Protein AF-A0A813EV50-F1 (afdb_monomer_lite)

Organism: Polarella glacialis (NCBI:txid89957)

InterPro domains:
  IPR036388 Winged helix-like DNA-binding domain superfamily [G3DSA:1.10.10.10] (29-113)

Secondary structure (DSSP, 8-state):
-----PPPGGG------TT-----SPPPS-S---HHHHHHHHHHHHHHHHHTT-TTPSEEHHHHHHHHT--THHHHH-HHHHHHHHHHHHTTSEEEEEETTEEEEE-HHHHHT-PPP----TT-TTTTGGG---S--S--SSS-TTS---HHHHHHHHHTT-------S----S-TT-GGGS--------TT-PPPPGGGSSPPPPB-TTS-B---------------THHHHHHHHHHHHHHTT----

Structure (mmCIF, N/CA/C/O backbone):
data_AF-A0A813EV50-F1
#
_entry.id   AF-A0A813EV50-F1
#
loop_
_atom_site.group_PDB
_atom_site.id
_atom_site.type_symbol
_atom_site.label_atom_id
_atom_site.label_alt_id
_atom_site.label_comp_id
_atom_site.label_asym_id
_atom_site.label_entity_id
_atom_site.label_seq_id
_atom_site.pdbx_PDB_ins_code
_atom_site.Cartn_x
_atom_site.Cartn_y
_atom_site.Cartn_z
_atom_site.occupancy
_atom_site.B_iso_or_equiv
_atom_site.auth_seq_id
_atom_site.auth_comp_id
_atom_site.auth_asym_id
_atom_site.auth_atom_id
_atom_site.pdbx_PDB_model_num
ATOM 1 N N . MET A 1 1 ? 40.029 -18.351 -3.071 1.00 43.44 1 MET A N 1
ATOM 2 C CA . MET A 1 1 ? 40.133 -17.665 -1.763 1.00 43.44 1 MET A CA 1
ATOM 3 C C . MET A 1 1 ? 38.740 -17.569 -1.149 1.00 43.44 1 MET A C 1
ATOM 5 O O . MET A 1 1 ? 37.850 -17.049 -1.808 1.00 43.44 1 MET A O 1
ATOM 9 N N . ARG A 1 2 ? 38.507 -18.139 0.042 1.00 51.91 2 ARG A N 1
ATOM 10 C CA . ARG A 1 2 ? 37.231 -18.011 0.772 1.00 51.91 2 ARG A CA 1
ATOM 11 C C . ARG A 1 2 ? 37.336 -16.796 1.693 1.00 51.91 2 ARG A C 1
ATOM 13 O O . ARG A 1 2 ? 38.248 -16.749 2.508 1.00 51.91 2 ARG A O 1
ATOM 20 N N . ALA A 1 3 ? 36.445 -15.820 1.546 1.00 52.09 3 ALA A N 1
ATOM 21 C CA . ALA A 1 3 ? 36.413 -14.652 2.420 1.00 52.09 3 ALA A CA 1
ATOM 22 C C . ALA A 1 3 ? 35.888 -15.057 3.809 1.00 52.09 3 ALA A C 1
ATOM 24 O O . ALA A 1 3 ? 34.696 -15.308 3.978 1.00 52.09 3 ALA A O 1
ATOM 25 N N . SER A 1 4 ? 36.782 -15.153 4.793 1.00 61.44 4 SER A N 1
ATOM 26 C CA . SER A 1 4 ? 36.456 -15.327 6.211 1.00 61.44 4 SER A CA 1
ATOM 27 C C . SER A 1 4 ? 36.610 -13.983 6.922 1.00 61.44 4 SER A C 1
ATOM 29 O O . SER A 1 4 ? 37.682 -13.662 7.431 1.00 61.44 4 SER A O 1
ATOM 31 N N . GLY A 1 5 ? 35.555 -13.169 6.902 1.00 74.38 5 GLY A N 1
ATOM 32 C CA . GLY A 1 5 ? 35.473 -11.925 7.670 1.00 74.38 5 GLY A CA 1
ATOM 33 C C . GLY A 1 5 ? 34.445 -12.047 8.800 1.00 74.38 5 GLY A C 1
ATOM 34 O O . GLY A 1 5 ? 33.461 -12.775 8.635 1.00 74.38 5 GLY A O 1
ATOM 35 N N . PRO A 1 6 ? 34.642 -11.363 9.942 1.00 66.50 6 PRO A N 1
ATOM 36 C CA . PRO A 1 6 ? 33.667 -11.337 11.026 1.00 66.50 6 PRO A CA 1
ATOM 37 C C . PRO A 1 6 ? 32.348 -10.736 10.529 1.00 66.50 6 PRO A C 1
ATOM 39 O O . PRO A 1 6 ? 32.308 -9.635 9.979 1.00 66.50 6 PRO A O 1
ATOM 42 N N . VAL A 1 7 ? 31.259 -11.489 10.689 1.00 58.03 7 VAL A N 1
ATOM 43 C CA . VAL A 1 7 ? 29.924 -11.063 10.264 1.00 58.03 7 VAL A CA 1
ATOM 44 C C . VAL A 1 7 ? 29.445 -9.955 11.215 1.00 58.03 7 VAL A C 1
ATOM 46 O O . VAL A 1 7 ? 29.496 -10.155 12.430 1.00 58.03 7 VAL A O 1
ATOM 49 N N . PRO A 1 8 ? 28.985 -8.791 10.718 1.00 56.50 8 PRO A N 1
ATOM 50 C CA . PRO A 1 8 ? 28.535 -7.695 11.572 1.00 56.50 8 PRO A CA 1
ATOM 51 C C . PRO A 1 8 ? 27.396 -8.140 12.505 1.00 56.50 8 PRO A C 1
ATOM 53 O O . PRO A 1 8 ? 26.412 -8.745 12.062 1.00 56.50 8 PRO A O 1
ATOM 56 N N . PHE A 1 9 ? 27.536 -7.815 13.797 1.00 51.81 9 PHE A N 1
ATOM 57 C CA . PHE A 1 9 ? 26.664 -8.239 14.907 1.00 51.81 9 PHE A CA 1
ATOM 58 C C . PHE A 1 9 ? 25.171 -7.915 14.704 1.00 51.81 9 PHE A C 1
ATOM 60 O O . PHE A 1 9 ? 24.314 -8.602 15.259 1.00 51.81 9 PHE A O 1
ATOM 67 N N . ASP A 1 10 ? 24.837 -6.957 13.837 1.00 54.94 10 ASP A N 1
ATOM 68 C CA . ASP A 1 10 ? 23.454 -6.602 13.479 1.00 54.94 10 ASP A CA 1
ATOM 69 C C . ASP A 1 10 ? 22.701 -7.684 12.683 1.00 54.94 10 ASP A C 1
ATOM 71 O O . ASP A 1 10 ? 21.489 -7.592 12.481 1.00 54.94 10 ASP A O 1
ATOM 75 N N . THR A 1 11 ? 23.392 -8.734 12.231 1.00 53.94 11 THR A N 1
ATOM 76 C CA . THR A 1 11 ? 22.772 -9.887 11.552 1.00 53.94 11 THR A CA 1
ATOM 77 C C . THR A 1 11 ? 22.454 -11.056 12.484 1.00 53.94 11 THR A C 1
ATOM 79 O O . THR A 1 11 ? 21.811 -12.021 12.054 1.00 53.94 11 THR A O 1
ATOM 82 N N . ILE A 1 12 ? 22.842 -10.981 13.763 1.00 53.84 12 ILE A N 1
ATOM 83 C CA . ILE A 1 12 ? 22.590 -12.045 14.736 1.00 53.84 12 ILE A CA 1
ATOM 84 C C . ILE A 1 12 ? 21.101 -12.028 15.087 1.00 53.84 12 ILE A C 1
ATOM 86 O O . ILE A 1 12 ? 20.610 -11.224 15.881 1.00 53.84 12 ILE A O 1
ATOM 90 N N . GLN A 1 13 ? 20.350 -12.925 14.447 1.00 59.75 13 GLN A N 1
ATOM 91 C CA . GLN A 1 13 ? 18.951 -13.172 14.769 1.00 59.75 13 GLN A CA 1
ATOM 92 C C . GLN A 1 13 ? 18.830 -13.450 16.270 1.00 59.75 13 GLN A C 1
ATOM 94 O O . GLN A 1 13 ? 19.376 -14.433 16.762 1.00 59.75 13 GLN A O 1
ATOM 99 N N . LYS A 1 14 ? 18.094 -12.598 16.997 1.00 62.81 14 LYS A N 1
ATOM 100 C CA . LYS A 1 14 ? 17.801 -12.819 18.419 1.00 62.81 14 LYS A CA 1
ATOM 101 C C . LYS A 1 14 ? 17.234 -14.227 18.606 1.00 62.81 14 LYS A C 1
ATOM 103 O O . LYS A 1 14 ? 16.191 -14.554 18.023 1.00 62.81 14 LYS A O 1
ATOM 108 N N . LEU A 1 15 ? 17.942 -15.033 19.395 1.00 58.94 15 LEU A N 1
ATOM 109 C CA . LEU A 1 15 ? 17.548 -16.382 19.778 1.00 58.94 15 LEU A CA 1
ATOM 110 C C . LEU A 1 15 ? 16.201 -16.294 20.501 1.00 58.94 15 LEU A C 1
ATOM 112 O O . LEU A 1 15 ? 16.089 -15.695 21.568 1.00 58.94 15 LEU A O 1
ATOM 116 N N . VAL A 1 16 ? 15.157 -16.835 19.878 1.00 64.94 16 VAL A N 1
ATOM 117 C CA . VAL A 1 16 ? 13.867 -17.026 20.547 1.00 64.94 16 VAL A CA 1
ATOM 118 C C . VAL A 1 16 ? 13.996 -18.196 21.531 1.00 64.94 16 VAL A C 1
ATOM 120 O O . VAL A 1 16 ? 14.734 -19.140 21.234 1.00 64.94 16 VAL A O 1
ATOM 123 N N . PRO A 1 17 ? 13.297 -18.164 22.682 1.00 75.25 17 PRO A N 1
ATOM 124 C CA . PRO A 1 17 ? 13.337 -19.234 23.675 1.00 75.25 17 PRO A CA 1
ATOM 125 C C . PRO A 1 17 ? 13.073 -20.612 23.055 1.00 75.25 17 PRO A C 1
ATOM 127 O O . PRO A 1 17 ? 12.253 -20.751 22.142 1.00 75.25 17 PRO A O 1
ATOM 130 N N . ARG A 1 18 ? 13.761 -21.644 23.556 1.00 57.50 18 ARG A N 1
ATOM 131 C CA . ARG A 1 18 ? 13.655 -23.023 23.057 1.00 57.50 18 ARG A CA 1
ATOM 132 C C . ARG A 1 18 ? 12.190 -23.485 23.144 1.00 57.50 18 ARG A C 1
ATOM 134 O O . ARG A 1 18 ? 11.645 -23.604 24.233 1.00 57.50 18 ARG A O 1
ATOM 141 N N . GLY A 1 19 ? 11.544 -23.698 21.993 1.00 65.88 19 GLY A N 1
ATOM 142 C CA . GLY A 1 19 ? 10.130 -24.104 21.892 1.00 65.88 19 GLY A CA 1
ATOM 143 C C . GLY A 1 19 ? 9.162 -23.014 21.408 1.00 65.88 19 GLY A C 1
ATOM 144 O O . GLY A 1 19 ? 8.061 -23.335 20.960 1.00 65.88 19 GLY A O 1
ATOM 145 N N . TRP A 1 20 ? 9.570 -21.741 21.389 1.00 50.28 20 TRP A N 1
ATOM 146 C CA . TRP A 1 20 ? 8.787 -20.672 20.765 1.00 50.28 20 TRP A CA 1
ATOM 147 C C . TRP A 1 20 ? 8.957 -20.694 19.246 1.00 50.28 20 TRP A C 1
ATOM 149 O O . TRP A 1 20 ? 9.865 -20.092 18.669 1.00 50.28 20 TRP A O 1
ATOM 159 N N . LYS A 1 21 ? 8.038 -21.383 18.564 1.00 55.81 21 LYS A N 1
ATOM 160 C CA . LYS A 1 21 ? 7.853 -21.189 17.125 1.00 55.81 21 LYS A CA 1
ATOM 161 C C . LYS A 1 21 ? 7.388 -19.746 16.925 1.00 55.81 21 LYS A C 1
ATOM 163 O O . LYS A 1 21 ? 6.353 -19.367 17.469 1.00 55.81 21 LYS A O 1
ATOM 168 N N . ARG A 1 22 ? 8.120 -18.946 16.135 1.00 54.25 22 ARG A N 1
ATOM 169 C CA . ARG A 1 22 ? 7.600 -17.680 15.590 1.00 54.25 22 ARG A CA 1
ATOM 170 C C . ARG A 1 22 ? 6.330 -18.028 14.817 1.00 54.25 22 ARG A C 1
ATOM 172 O O . ARG A 1 22 ? 6.404 -18.496 13.682 1.00 54.25 22 ARG A O 1
ATOM 179 N N . SER A 1 23 ? 5.177 -17.907 15.464 1.00 45.75 23 SER A N 1
ATOM 180 C CA . SER A 1 23 ? 3.899 -18.186 14.831 1.00 45.75 23 SER A CA 1
ATOM 181 C C . SER A 1 23 ? 3.645 -17.059 13.843 1.00 45.75 23 SER A C 1
ATOM 183 O O . SER A 1 23 ? 3.100 -16.023 14.207 1.00 45.75 23 SER A O 1
ATOM 185 N N . LEU A 1 24 ? 4.036 -17.266 12.585 1.00 54.47 24 LEU A N 1
ATOM 186 C CA . LEU A 1 24 ? 3.415 -16.564 11.467 1.00 54.47 24 LEU A CA 1
ATOM 187 C C . LEU A 1 24 ? 1.895 -16.679 11.637 1.00 54.47 24 LEU A C 1
ATOM 189 O O . LEU A 1 24 ? 1.401 -17.731 12.061 1.00 54.47 24 LEU A O 1
ATOM 193 N N . MET A 1 25 ? 1.163 -15.603 11.351 1.00 50.00 25 MET A N 1
ATOM 194 C CA . MET A 1 25 ? -0.297 -15.619 11.407 1.00 50.00 25 MET A CA 1
ATOM 195 C C . MET A 1 25 ? -0.857 -16.874 10.717 1.00 50.00 25 MET A C 1
ATOM 197 O O . MET A 1 25 ? -0.386 -17.293 9.653 1.00 50.00 25 MET A O 1
ATOM 201 N N . LYS A 1 26 ? -1.836 -17.504 11.382 1.00 51.12 26 LYS A N 1
ATOM 202 C CA . LYS A 1 26 ? -2.441 -18.794 11.019 1.00 51.12 26 LYS A CA 1
ATOM 203 C C . LYS A 1 26 ? -2.836 -18.813 9.536 1.00 51.12 26 LYS A C 1
ATOM 205 O O . LYS A 1 26 ? -3.255 -17.798 8.980 1.00 51.12 26 LYS A O 1
ATOM 210 N N . ARG A 1 27 ? -2.675 -19.975 8.886 1.00 45.66 27 ARG A N 1
ATOM 211 C CA . ARG A 1 27 ? -2.870 -20.140 7.437 1.00 45.66 27 ARG A CA 1
ATOM 212 C C . ARG A 1 27 ? -4.212 -19.536 6.978 1.00 45.66 27 ARG A C 1
ATOM 214 O O . ARG A 1 27 ? -5.253 -20.006 7.414 1.00 45.66 27 ARG A O 1
ATOM 221 N N . MET A 1 28 ? -4.173 -18.541 6.085 1.00 46.69 28 MET A N 1
ATOM 222 C CA . MET A 1 28 ? -5.372 -17.962 5.484 1.00 46.69 28 MET A CA 1
ATOM 223 C C . MET A 1 28 ? -6.010 -18.846 4.400 1.00 46.69 28 MET A C 1
ATOM 225 O O . MET A 1 28 ? -5.267 -19.558 3.715 1.00 46.69 28 MET A O 1
ATOM 229 N N . PRO A 1 29 ? -7.349 -18.777 4.257 1.00 48.53 29 PRO A N 1
ATOM 230 C CA . PRO A 1 29 ? -8.150 -19.691 3.443 1.00 48.53 29 PRO A CA 1
ATOM 231 C C . PRO A 1 29 ? -8.194 -19.379 1.936 1.00 48.53 29 PRO A C 1
ATOM 233 O O . PRO A 1 29 ? -8.602 -20.251 1.179 1.00 48.53 29 PRO A O 1
ATOM 236 N N . THR A 1 30 ? -7.745 -18.210 1.462 1.00 57.25 30 THR A N 1
ATOM 237 C CA . THR A 1 30 ? -7.790 -17.852 0.029 1.00 57.25 30 THR A CA 1
ATOM 238 C C . THR A 1 30 ? -6.413 -17.456 -0.509 1.00 57.25 30 THR A C 1
ATOM 240 O O . THR A 1 30 ? -5.663 -16.709 0.116 1.00 57.25 30 THR A O 1
ATOM 243 N N . SER A 1 31 ? -6.042 -18.004 -1.672 1.00 61.78 31 SER A N 1
ATOM 244 C CA . SER A 1 31 ? -4.764 -17.727 -2.350 1.00 61.78 31 SER A CA 1
ATOM 245 C C . SER A 1 31 ? -4.812 -16.497 -3.260 1.00 61.78 31 SER A C 1
ATOM 247 O O . SER A 1 31 ? -3.769 -16.053 -3.738 1.00 61.78 31 SER A O 1
ATOM 249 N N . ARG A 1 32 ? -6.009 -15.968 -3.521 1.00 77.19 32 ARG A N 1
ATOM 250 C CA . ARG A 1 32 ? -6.258 -14.803 -4.369 1.00 77.19 32 ARG A CA 1
ATOM 251 C C . ARG A 1 32 ? -6.767 -13.688 -3.465 1.00 77.19 32 ARG A C 1
ATOM 253 O O . ARG A 1 32 ? -7.839 -13.835 -2.892 1.00 77.19 32 ARG A O 1
ATOM 260 N N . LEU A 1 33 ? -5.945 -12.661 -3.278 1.00 85.50 33 LEU A N 1
ATOM 261 C CA . LEU A 1 33 ? -6.335 -11.427 -2.606 1.00 85.50 33 LEU A CA 1
ATOM 262 C C . LEU A 1 33 ? -6.600 -10.400 -3.695 1.00 85.50 33 LEU A C 1
ATOM 264 O O . LEU A 1 33 ? -5.763 -10.244 -4.590 1.00 85.50 33 LEU A O 1
ATOM 268 N N . ASP A 1 34 ? -7.732 -9.717 -3.608 1.00 91.38 34 ASP A N 1
ATOM 269 C CA . ASP A 1 34 ? -8.010 -8.595 -4.494 1.00 91.38 34 ASP A CA 1
ATOM 270 C C . ASP A 1 34 ? -7.096 -7.417 -4.145 1.00 91.38 34 ASP A C 1
ATOM 272 O O . ASP A 1 34 ? -6.645 -7.268 -3.006 1.00 91.38 34 ASP A O 1
ATOM 276 N N . THR A 1 35 ? -6.816 -6.557 -5.125 1.00 92.31 35 THR A N 1
ATOM 277 C CA . THR A 1 35 ? -5.947 -5.387 -4.926 1.00 92.31 35 THR A CA 1
ATOM 278 C C . THR A 1 35 ? -6.459 -4.498 -3.792 1.00 92.31 35 THR A C 1
ATOM 280 O O . THR A 1 35 ? -5.666 -4.048 -2.970 1.00 92.31 35 THR A O 1
ATOM 283 N N . GLU A 1 36 ? -7.778 -4.315 -3.692 1.00 93.75 36 GLU A N 1
ATOM 284 C CA . GLU A 1 36 ? -8.419 -3.580 -2.597 1.00 93.75 36 GLU A CA 1
ATOM 285 C C . GLU A 1 36 ? -8.143 -4.223 -1.233 1.00 93.75 36 GLU A C 1
ATOM 287 O O . GLU A 1 36 ? -7.717 -3.547 -0.301 1.00 93.75 36 GLU A O 1
ATOM 292 N N . GLU A 1 37 ? -8.294 -5.543 -1.121 1.00 93.25 37 GLU A N 1
ATOM 293 C CA . GLU A 1 37 ? -8.032 -6.262 0.124 1.00 93.25 37 GLU A CA 1
ATOM 294 C C . GLU A 1 37 ? -6.552 -6.159 0.528 1.00 93.25 37 GLU A C 1
ATOM 296 O O . GLU A 1 37 ? -6.227 -5.965 1.703 1.00 93.25 37 GLU A O 1
ATOM 301 N N . ILE A 1 38 ? -5.635 -6.226 -0.445 1.00 94.62 38 ILE A N 1
ATOM 302 C CA . ILE A 1 38 ? -4.206 -5.978 -0.216 1.00 94.62 38 ILE A CA 1
ATOM 303 C C . ILE A 1 38 ? -4.008 -4.553 0.312 1.00 94.62 38 ILE A C 1
ATOM 305 O O . ILE A 1 38 ? -3.331 -4.382 1.324 1.00 94.62 38 ILE A O 1
ATOM 309 N N . MET A 1 39 ? -4.620 -3.542 -0.312 1.00 95.44 39 MET A N 1
ATOM 310 C CA . MET A 1 39 ? -4.528 -2.148 0.135 1.00 95.44 39 MET A CA 1
ATOM 311 C C . MET A 1 39 ? -5.025 -1.974 1.578 1.00 95.44 39 MET A C 1
ATOM 313 O O . MET A 1 39 ? -4.312 -1.396 2.401 1.00 95.44 39 MET A O 1
ATOM 317 N N . GLN A 1 40 ? -6.190 -2.536 1.920 1.00 95.00 40 GLN A N 1
ATOM 318 C CA . GLN A 1 40 ? -6.768 -2.446 3.267 1.00 95.00 40 GLN A CA 1
ATOM 319 C C . GLN A 1 40 ? -5.820 -3.042 4.313 1.00 95.00 40 GLN A C 1
ATOM 321 O O . GLN A 1 40 ? -5.584 -2.464 5.377 1.00 95.00 40 GLN A O 1
ATOM 326 N N . ARG A 1 41 ? -5.220 -4.193 3.999 1.00 94.38 41 ARG A N 1
ATOM 327 C CA . ARG A 1 41 ? -4.275 -4.873 4.890 1.00 94.38 41 ARG A CA 1
ATOM 328 C C . ARG A 1 41 ? -2.969 -4.109 5.050 1.00 94.38 41 ARG A C 1
ATOM 330 O O . ARG A 1 41 ? -2.460 -4.048 6.165 1.00 94.38 41 ARG A O 1
ATOM 337 N N . ILE A 1 42 ? -2.440 -3.518 3.976 1.00 96.00 42 ILE A N 1
ATOM 338 C CA . ILE A 1 42 ? -1.239 -2.671 4.034 1.00 96.00 42 ILE A CA 1
ATOM 339 C C . ILE A 1 42 ? -1.463 -1.524 5.016 1.00 96.00 42 ILE A C 1
ATOM 341 O O . ILE A 1 42 ? -0.659 -1.340 5.929 1.00 96.00 42 ILE A O 1
ATOM 345 N N . VAL A 1 43 ? -2.569 -0.792 4.853 1.00 95.56 43 VAL A N 1
ATOM 346 C CA . VAL A 1 43 ? -2.910 0.330 5.734 1.00 95.56 43 VAL A CA 1
ATOM 347 C C . VAL A 1 43 ? -3.063 -0.165 7.169 1.00 95.56 43 VAL A C 1
ATOM 349 O O . VAL A 1 43 ? -2.383 0.341 8.051 1.00 95.56 43 VAL A O 1
ATOM 352 N N . THR A 1 44 ? -3.833 -1.230 7.399 1.00 94.50 44 THR A N 1
ATOM 353 C CA . THR A 1 44 ? -4.029 -1.823 8.735 1.00 94.50 44 THR A CA 1
ATOM 354 C C . THR A 1 44 ? -2.704 -2.183 9.424 1.00 94.50 44 THR A C 1
ATOM 356 O O . THR A 1 44 ? -2.522 -1.897 10.606 1.00 94.50 44 THR A O 1
ATOM 359 N N . VAL A 1 45 ? -1.761 -2.798 8.701 1.00 94.56 45 VAL A N 1
ATOM 360 C CA . VAL A 1 45 ? -0.433 -3.152 9.232 1.00 94.56 45 VAL A CA 1
ATOM 361 C C . VAL A 1 45 ? 0.366 -1.900 9.588 1.00 94.56 45 VAL A C 1
ATOM 363 O O . VAL A 1 45 ? 0.969 -1.844 10.657 1.00 94.56 45 VAL A O 1
ATOM 366 N N . LEU A 1 46 ? 0.364 -0.887 8.721 1.00 94.25 46 LEU A N 1
ATOM 367 C CA . LEU A 1 46 ? 1.086 0.361 8.963 1.00 94.25 46 LEU A CA 1
ATOM 368 C C . LEU A 1 46 ? 0.489 1.168 10.128 1.00 94.25 46 LEU A C 1
ATOM 370 O O . LEU A 1 46 ? 1.247 1.776 10.881 1.00 94.25 46 LEU A O 1
ATOM 374 N N . LEU A 1 47 ? -0.835 1.129 10.313 1.00 92.62 47 LEU A N 1
ATOM 375 C CA . LEU A 1 47 ? -1.521 1.742 11.452 1.00 92.62 47 LEU A CA 1
ATOM 376 C C . LEU A 1 47 ? -1.118 1.078 12.774 1.00 92.62 47 LEU A C 1
ATOM 378 O O . LEU A 1 47 ? -0.661 1.767 13.682 1.00 92.62 47 LEU A O 1
ATOM 382 N N . LYS A 1 48 ? -1.152 -0.261 12.846 1.00 91.44 48 LYS A N 1
ATOM 383 C CA . LYS A 1 48 ? -0.625 -0.995 14.015 1.00 91.44 48 LYS A CA 1
ATOM 384 C C . LYS A 1 48 ? 0.836 -0.669 14.275 1.00 91.44 48 LYS A C 1
ATOM 386 O O . LYS A 1 48 ? 1.251 -0.511 15.419 1.00 91.44 48 LYS A O 1
ATOM 391 N N . ASN A 1 49 ? 1.620 -0.559 13.201 1.00 91.31 49 ASN A N 1
ATOM 392 C CA . ASN A 1 49 ? 3.042 -0.279 13.306 1.00 91.31 49 ASN A CA 1
ATOM 393 C C . ASN A 1 49 ? 3.324 1.098 13.936 1.00 91.31 49 ASN A C 1
ATOM 395 O O . ASN A 1 49 ? 4.308 1.262 14.658 1.00 91.31 49 ASN A O 1
ATOM 399 N N . MET A 1 50 ? 2.451 2.070 13.660 1.00 87.88 50 MET A N 1
ATOM 400 C CA . MET A 1 50 ? 2.495 3.418 14.218 1.00 87.88 50 MET A CA 1
ATOM 401 C C . MET A 1 50 ? 2.159 3.426 15.717 1.00 87.88 50 MET A C 1
ATOM 403 O O . MET A 1 50 ? 2.870 4.058 16.496 1.00 87.88 50 MET A O 1
ATOM 407 N N . GLU A 1 51 ? 1.113 2.706 16.127 1.00 83.38 51 GLU A N 1
ATOM 408 C CA . GLU A 1 51 ? 0.638 2.681 17.519 1.00 83.38 51 GLU A CA 1
ATOM 409 C C . GLU A 1 51 ? 1.552 1.876 18.449 1.00 83.38 51 GLU A C 1
ATOM 411 O O . GLU A 1 51 ? 1.882 2.331 19.544 1.00 83.38 51 GLU A O 1
ATOM 416 N N . GLU A 1 52 ? 2.032 0.711 18.007 1.00 78.56 52 GLU A N 1
ATOM 417 C CA . GLU A 1 52 ? 2.927 -0.138 18.805 1.00 78.56 52 GLU A CA 1
ATOM 418 C C . GLU A 1 52 ? 4.349 0.445 18.940 1.00 78.56 52 GLU A C 1
ATOM 420 O O . GLU A 1 52 ? 5.193 -0.155 19.609 1.00 78.56 52 GLU A O 1
ATOM 425 N N . LYS A 1 53 ? 4.633 1.609 18.324 1.00 70.56 53 LYS A N 1
ATOM 426 C CA . LYS A 1 53 ? 5.967 2.239 18.274 1.00 70.56 53 LYS A CA 1
ATOM 427 C C . LYS A 1 53 ? 7.053 1.205 17.965 1.00 70.56 53 LYS A C 1
ATOM 429 O O . LYS A 1 53 ? 8.068 1.117 18.662 1.00 70.56 53 LYS A O 1
ATOM 434 N N . PHE A 1 54 ? 6.820 0.364 16.956 1.00 63.25 54 PHE A N 1
ATOM 435 C CA . PHE A 1 54 ? 7.767 -0.698 16.630 1.00 63.25 54 PHE A CA 1
ATOM 436 C C . PHE A 1 54 ? 9.165 -0.123 16.393 1.00 63.25 54 PHE A C 1
ATOM 438 O O . PHE A 1 54 ? 9.329 0.907 15.739 1.00 63.25 54 PHE A O 1
ATOM 445 N N . ARG A 1 55 ? 10.190 -0.867 16.831 1.00 57.38 55 ARG A N 1
ATOM 446 C CA . ARG A 1 55 ? 11.608 -0.547 16.572 1.00 57.38 55 ARG A CA 1
ATOM 447 C C . ARG A 1 55 ? 11.936 -0.334 15.088 1.00 57.38 55 ARG A C 1
ATOM 449 O O . ARG A 1 55 ? 12.925 0.323 14.789 1.00 57.38 55 ARG A O 1
ATOM 456 N N . ASP A 1 56 ? 11.134 -0.904 14.188 1.00 67.88 56 ASP A N 1
ATOM 457 C CA . ASP A 1 56 ? 11.373 -0.926 12.743 1.00 67.88 56 ASP A CA 1
ATOM 458 C C . ASP A 1 56 ? 10.422 -0.017 11.939 1.00 67.88 56 ASP A C 1
ATOM 460 O O . ASP A 1 56 ? 10.326 -0.171 10.721 1.00 67.88 56 ASP A O 1
ATOM 464 N N . ALA A 1 57 ? 9.724 0.936 12.568 1.00 75.56 57 ALA A N 1
ATOM 465 C CA . ALA A 1 57 ? 9.074 2.018 11.826 1.00 75.56 57 ALA A CA 1
ATOM 466 C C . ALA A 1 57 ? 10.163 2.920 11.210 1.00 75.56 57 ALA A C 1
ATOM 468 O O . ALA A 1 57 ? 11.030 3.388 11.952 1.00 75.56 57 ALA A O 1
ATOM 469 N N . PRO A 1 58 ? 10.207 3.157 9.882 1.00 91.44 58 PRO A N 1
ATOM 470 C CA . PRO A 1 58 ? 9.294 2.752 8.797 1.00 91.44 58 PRO A CA 1
ATOM 471 C C . PRO A 1 58 ? 9.560 1.354 8.188 1.00 91.44 58 PRO A C 1
ATOM 473 O O . PRO A 1 58 ? 10.705 0.900 8.075 1.00 91.44 58 PRO A O 1
ATOM 476 N N . MET A 1 59 ? 8.505 0.681 7.704 1.00 94.00 59 MET A N 1
ATOM 477 C CA . MET A 1 59 ? 8.546 -0.742 7.322 1.00 94.00 59 MET A CA 1
ATOM 478 C C . MET A 1 59 ? 9.100 -1.011 5.916 1.00 94.00 59 MET A C 1
ATOM 480 O O . MET A 1 59 ? 8.705 -0.390 4.933 1.00 94.00 59 MET A O 1
ATOM 484 N N . ARG A 1 60 ? 9.953 -2.038 5.781 1.00 95.00 60 ARG A N 1
ATOM 485 C CA . ARG A 1 60 ? 10.442 -2.526 4.474 1.00 95.00 60 ARG A CA 1
ATOM 486 C C . ARG A 1 60 ? 9.345 -3.266 3.701 1.00 95.00 60 ARG A C 1
ATOM 488 O O . ARG A 1 60 ? 8.628 -4.071 4.295 1.00 95.00 60 ARG A O 1
ATOM 495 N N . THR A 1 61 ? 9.331 -3.148 2.367 1.00 94.94 61 THR A N 1
ATOM 496 C CA . THR A 1 61 ? 8.385 -3.880 1.490 1.00 94.94 61 THR A CA 1
ATOM 497 C C . THR A 1 61 ? 8.364 -5.389 1.767 1.00 94.94 61 THR A C 1
ATOM 499 O O . THR A 1 61 ? 7.307 -6.007 1.781 1.00 94.94 61 THR A O 1
ATOM 502 N N . ALA A 1 62 ? 9.524 -5.999 2.040 1.00 93.31 62 ALA A N 1
ATOM 503 C CA . ALA A 1 62 ? 9.619 -7.436 2.308 1.00 93.31 62 ALA A CA 1
ATOM 504 C C . ALA A 1 62 ? 8.934 -7.882 3.609 1.00 93.31 62 ALA A C 1
ATOM 506 O O . ALA A 1 62 ? 8.407 -8.991 3.664 1.00 93.31 62 ALA A O 1
ATOM 507 N N . ASN A 1 63 ? 8.944 -7.038 4.642 1.00 93.25 63 ASN A N 1
ATOM 508 C CA . ASN A 1 63 ? 8.242 -7.325 5.893 1.00 93.25 63 ASN A CA 1
ATOM 509 C C . ASN A 1 63 ? 6.746 -7.083 5.704 1.00 93.25 63 ASN A C 1
ATOM 511 O O . ASN A 1 63 ? 5.937 -7.922 6.072 1.00 93.25 63 ASN A O 1
ATOM 515 N N . LEU A 1 64 ? 6.401 -6.000 5.010 1.00 94.44 64 LEU A N 1
ATOM 516 C CA . LEU A 1 64 ? 5.025 -5.634 4.703 1.00 94.44 64 LEU A CA 1
ATOM 517 C C . LEU A 1 64 ? 4.305 -6.727 3.888 1.00 94.44 64 LEU A C 1
ATOM 519 O O . LEU A 1 64 ? 3.199 -7.116 4.242 1.00 94.44 64 LEU A O 1
ATOM 523 N N . MET A 1 65 ? 4.970 -7.336 2.895 1.00 94.00 65 MET A N 1
ATOM 524 C CA . MET A 1 65 ? 4.449 -8.515 2.178 1.00 94.00 65 MET A CA 1
ATOM 525 C C . MET A 1 65 ? 4.100 -9.683 3.113 1.00 94.00 65 MET A C 1
ATOM 527 O O . MET A 1 65 ? 3.086 -10.351 2.914 1.00 94.00 65 MET A O 1
ATOM 531 N N . LYS A 1 66 ? 4.944 -9.948 4.119 1.00 92.00 66 LYS A N 1
ATOM 532 C CA . LYS A 1 66 ? 4.745 -11.056 5.065 1.00 92.00 66 LYS A CA 1
ATOM 533 C C . LYS A 1 66 ? 3.594 -10.770 6.025 1.00 92.00 66 LYS A C 1
ATOM 535 O O . LYS A 1 66 ? 2.780 -11.661 6.241 1.00 92.00 66 LYS A O 1
ATOM 540 N N . GLU A 1 67 ? 3.512 -9.545 6.542 1.00 92.06 67 GLU A N 1
ATOM 541 C CA . GLU A 1 67 ? 2.459 -9.122 7.476 1.00 92.06 67 GLU A CA 1
ATOM 542 C C . GLU A 1 67 ? 1.077 -9.067 6.810 1.00 92.06 67 GLU A C 1
ATOM 544 O O . GLU A 1 67 ? 0.092 -9.532 7.377 1.00 92.06 67 GLU A O 1
ATOM 549 N N . VAL A 1 68 ? 0.997 -8.601 5.557 1.00 93.06 68 VAL A N 1
ATOM 550 C CA . VAL A 1 68 ? -0.242 -8.645 4.752 1.00 93.06 68 VAL A CA 1
ATOM 551 C C . VAL A 1 68 ? -0.702 -10.089 4.490 1.00 93.06 68 VAL A C 1
ATOM 553 O O . VAL A 1 68 ? -1.891 -10.352 4.280 1.00 93.06 68 VAL A O 1
ATOM 556 N N . GLY A 1 69 ? 0.234 -11.043 4.532 1.00 90.62 69 GLY A N 1
ATOM 557 C CA . GLY A 1 69 ? -0.027 -12.469 4.361 1.00 90.62 69 GLY A CA 1
ATOM 558 C C . GLY A 1 69 ? 0.193 -12.999 2.943 1.00 90.62 69 GLY A C 1
ATOM 559 O O . GLY A 1 69 ? -0.304 -14.085 2.637 1.00 90.62 69 GLY A O 1
ATOM 560 N N . LEU A 1 70 ? 0.940 -12.285 2.089 1.00 90.12 70 LEU A N 1
ATOM 561 C CA . LEU A 1 70 ? 1.345 -12.780 0.765 1.00 90.12 70 LEU A CA 1
ATOM 562 C C . LEU A 1 70 ? 2.289 -13.982 0.901 1.00 90.12 70 LEU A C 1
ATOM 564 O O . LEU A 1 70 ? 3.015 -14.105 1.890 1.00 90.12 70 LEU A O 1
ATOM 568 N N . ARG A 1 71 ? 2.289 -14.900 -0.079 1.00 85.88 71 ARG A N 1
ATOM 569 C CA . ARG A 1 71 ? 3.028 -16.177 0.025 1.00 85.88 71 ARG A CA 1
ATOM 570 C C . ARG A 1 71 ? 3.804 -16.563 -1.222 1.00 85.88 71 ARG A C 1
ATOM 572 O O . ARG A 1 71 ? 3.394 -16.281 -2.340 1.00 85.88 71 ARG A O 1
ATOM 579 N N . GLY A 1 72 ? 4.885 -17.319 -1.008 1.00 86.00 72 GLY A N 1
ATOM 580 C CA . GLY A 1 72 ? 5.567 -18.103 -2.042 1.00 86.00 72 GLY A CA 1
ATOM 581 C C . GLY A 1 72 ? 5.898 -17.291 -3.293 1.00 86.00 72 GLY A C 1
ATOM 582 O O . GLY A 1 72 ? 6.705 -16.364 -3.235 1.00 86.00 72 GLY A O 1
ATOM 583 N N . ALA A 1 73 ? 5.262 -17.648 -4.411 1.00 85.56 73 ALA A N 1
ATOM 584 C CA . ALA A 1 73 ? 5.433 -16.975 -5.696 1.00 85.56 73 ALA A CA 1
ATOM 585 C C . ALA A 1 73 ? 5.037 -15.487 -5.660 1.00 85.56 73 ALA A C 1
ATOM 587 O O . ALA A 1 73 ? 5.753 -14.672 -6.229 1.00 85.56 73 ALA A O 1
ATOM 588 N N . GLN A 1 74 ? 3.997 -15.104 -4.909 1.00 85.81 74 GLN A N 1
ATOM 589 C CA . GLN A 1 74 ? 3.531 -13.709 -4.820 1.00 85.81 74 GLN A CA 1
ATOM 590 C C . GLN A 1 74 ? 4.598 -12.782 -4.222 1.00 85.81 74 GLN A C 1
ATOM 592 O O . GLN A 1 74 ? 4.791 -11.663 -4.690 1.00 85.81 74 GLN A O 1
ATOM 597 N N . ILE A 1 75 ? 5.336 -13.264 -3.212 1.00 88.94 75 ILE A N 1
ATOM 598 C CA . ILE A 1 75 ? 6.450 -12.514 -2.604 1.00 88.94 75 ILE A CA 1
ATOM 599 C C . ILE A 1 75 ? 7.599 -12.341 -3.607 1.00 88.94 75 ILE A C 1
ATOM 601 O O . ILE A 1 75 ? 8.281 -11.315 -3.600 1.00 88.94 75 ILE A O 1
ATOM 605 N N . LYS A 1 76 ? 7.837 -13.351 -4.454 1.00 88.56 76 LYS A N 1
ATOM 606 C CA . LYS A 1 76 ? 8.896 -13.310 -5.470 1.00 88.56 76 LYS A CA 1
ATOM 607 C C . LYS A 1 76 ? 8.546 -12.345 -6.604 1.00 88.56 76 LYS A C 1
ATOM 609 O O . LYS A 1 76 ? 9.401 -11.559 -6.994 1.00 88.56 76 LYS A O 1
ATOM 614 N N . GLU A 1 77 ? 7.307 -12.392 -7.088 1.00 88.44 77 GLU A N 1
ATOM 615 C CA . GLU A 1 77 ? 6.831 -11.610 -8.234 1.00 88.44 77 GLU A CA 1
ATOM 616 C C . GLU A 1 77 ? 6.659 -10.120 -7.910 1.00 88.44 77 GLU A C 1
ATOM 618 O O . GLU A 1 77 ? 6.917 -9.277 -8.762 1.00 88.44 77 GLU A O 1
ATOM 623 N N . LYS A 1 78 ? 6.268 -9.768 -6.676 1.00 89.69 78 LYS A N 1
ATOM 624 C CA . LYS A 1 78 ? 6.051 -8.384 -6.196 1.00 89.69 78 LYS A CA 1
ATOM 625 C C . LYS A 1 78 ? 5.018 -7.548 -6.977 1.00 89.69 78 LYS A C 1
ATOM 627 O O . LYS A 1 78 ? 4.705 -6.455 -6.515 1.00 89.69 78 LYS A O 1
ATOM 632 N N . GLY A 1 79 ? 4.469 -8.026 -8.096 1.00 87.44 79 GLY A N 1
ATOM 633 C CA . GLY A 1 79 ? 3.509 -7.286 -8.929 1.00 87.44 79 GLY A CA 1
ATOM 634 C C . GLY A 1 79 ? 2.297 -6.805 -8.131 1.00 87.44 79 GLY A C 1
ATOM 635 O O . GLY A 1 79 ? 2.111 -5.606 -7.954 1.00 87.44 79 GLY A O 1
ATOM 636 N N . TYR A 1 80 ? 1.573 -7.742 -7.513 1.00 85.19 80 TYR A N 1
ATOM 637 C CA . TYR A 1 80 ? 0.351 -7.456 -6.748 1.00 85.19 80 TYR A CA 1
ATOM 638 C C . TYR A 1 80 ? 0.532 -6.410 -5.641 1.00 85.19 80 TYR A C 1
ATOM 640 O O . TYR A 1 80 ? -0.346 -5.581 -5.414 1.00 85.19 80 TYR A O 1
ATOM 648 N N . ILE A 1 81 ? 1.666 -6.446 -4.931 1.00 93.25 81 ILE A N 1
ATOM 649 C CA . ILE A 1 81 ? 1.901 -5.491 -3.847 1.00 93.25 81 ILE A CA 1
ATOM 650 C C . ILE A 1 81 ? 2.350 -4.131 -4.368 1.00 93.25 81 ILE A C 1
ATOM 652 O O . ILE A 1 81 ? 1.975 -3.114 -3.795 1.00 93.25 81 ILE A O 1
ATOM 656 N N . ASN A 1 82 ? 3.145 -4.096 -5.438 1.00 93.69 82 ASN A N 1
ATOM 657 C CA . ASN A 1 82 ? 3.608 -2.840 -6.011 1.00 93.69 82 ASN A CA 1
ATOM 658 C C . ASN A 1 82 ? 2.422 -2.024 -6.531 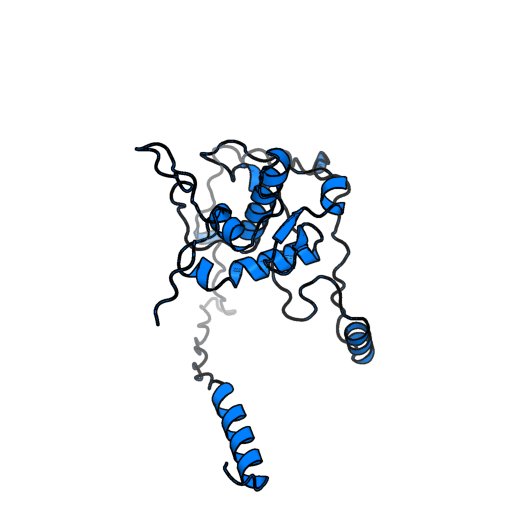1.00 93.69 82 ASN A C 1
ATOM 660 O O . ASN A 1 82 ? 2.349 -0.835 -6.234 1.00 93.69 82 ASN A O 1
ATOM 664 N N . ASP A 1 83 ? 1.471 -2.665 -7.209 1.00 91.81 83 ASP A N 1
ATOM 665 C CA . ASP A 1 83 ? 0.254 -2.013 -7.699 1.00 91.81 83 ASP A CA 1
ATOM 666 C C . ASP A 1 83 ? -0.538 -1.369 -6.552 1.00 91.81 83 ASP A C 1
ATOM 668 O O . ASP A 1 83 ? -0.854 -0.179 -6.600 1.00 91.81 83 ASP A O 1
ATOM 672 N N . ALA A 1 84 ? -0.773 -2.121 -5.472 1.00 94.50 84 ALA A N 1
ATOM 673 C CA . ALA A 1 84 ? -1.456 -1.624 -4.278 1.00 94.50 84 ALA A CA 1
ATOM 674 C C . ALA A 1 84 ? -0.693 -0.473 -3.592 1.00 94.50 84 ALA A C 1
ATOM 676 O O . ALA A 1 84 ? -1.290 0.539 -3.229 1.00 94.50 84 ALA A O 1
ATOM 677 N N . LEU A 1 85 ? 0.630 -0.595 -3.435 1.00 95.25 85 LEU A N 1
ATOM 678 C CA . LEU A 1 85 ? 1.470 0.442 -2.825 1.00 95.25 85 LEU A CA 1
ATOM 679 C C . LEU A 1 85 ? 1.446 1.737 -3.639 1.00 95.25 85 LEU A C 1
ATOM 681 O O . LEU A 1 85 ? 1.360 2.823 -3.070 1.00 95.25 85 LEU A O 1
ATOM 685 N N . TYR A 1 86 ? 1.510 1.645 -4.965 1.00 91.81 86 TYR A N 1
ATOM 686 C CA . TYR A 1 86 ? 1.489 2.833 -5.807 1.00 91.81 86 TYR A CA 1
ATOM 687 C C . TYR A 1 86 ? 0.111 3.491 -5.868 1.00 91.81 86 TYR A C 1
ATOM 689 O O . TYR A 1 86 ? 0.050 4.719 -5.843 1.00 91.81 86 TYR A O 1
ATOM 697 N N . LEU A 1 87 ? -0.974 2.709 -5.854 1.00 91.69 87 LEU A N 1
ATOM 698 C CA . LEU A 1 87 ? -2.335 3.238 -5.720 1.00 91.69 87 LEU A CA 1
ATOM 699 C C . LEU A 1 87 ? -2.537 3.979 -4.393 1.00 91.69 87 LEU A C 1
ATOM 701 O O . LEU A 1 87 ? -3.096 5.075 -4.391 1.00 91.69 87 LEU A O 1
ATOM 705 N N . LEU A 1 88 ? -2.056 3.414 -3.281 1.00 93.75 88 LEU A N 1
ATOM 706 C CA . LEU A 1 88 ? -2.115 4.053 -1.960 1.00 93.75 88 LEU A CA 1
ATOM 707 C C . LEU A 1 88 ? -1.251 5.317 -1.883 1.00 93.75 88 LEU A C 1
ATOM 709 O O . LEU A 1 88 ? -1.635 6.290 -1.238 1.00 93.75 88 LEU A O 1
ATOM 713 N N . MET A 1 89 ? -0.087 5.311 -2.537 1.00 92.62 89 MET A N 1
ATOM 714 C CA . MET A 1 89 ? 0.796 6.475 -2.607 1.00 92.62 89 MET A CA 1
ATOM 715 C C . MET A 1 89 ? 0.175 7.598 -3.446 1.00 92.62 89 MET A C 1
ATOM 717 O O . MET A 1 89 ? 0.246 8.757 -3.054 1.00 92.62 89 MET A O 1
ATOM 721 N N . GLY A 1 90 ? -0.483 7.263 -4.563 1.00 86.88 90 GLY A N 1
ATOM 722 C CA . GLY A 1 90 ? -1.214 8.231 -5.388 1.00 86.88 90 GLY A CA 1
ATOM 723 C C . GLY A 1 90 ? -2.410 8.862 -4.668 1.00 86.88 90 GLY A C 1
ATOM 724 O O . GLY A 1 90 ? -2.708 10.025 -4.901 1.00 86.88 90 GLY A O 1
ATOM 725 N N . GLN A 1 91 ? -3.044 8.123 -3.753 1.00 88.75 91 GLN A N 1
ATOM 726 C CA . GLN A 1 91 ? -4.117 8.613 -2.872 1.00 88.75 91 GLN A CA 1
ATOM 727 C C . GLN A 1 91 ? -3.593 9.318 -1.609 1.00 88.75 91 GLN A C 1
ATOM 729 O O . GLN A 1 91 ? -4.373 9.632 -0.717 1.00 88.75 91 GLN A O 1
ATOM 734 N N . LYS A 1 92 ? -2.272 9.527 -1.496 1.00 91.69 92 LYS A N 1
ATOM 735 C CA . LYS A 1 92 ? -1.613 10.137 -0.330 1.00 91.69 92 LYS A CA 1
ATOM 736 C C . LYS A 1 92 ? -1.963 9.471 1.009 1.00 91.69 92 LYS A C 1
ATOM 738 O O . LYS A 1 92 ? -1.951 10.111 2.054 1.00 91.69 92 LYS A O 1
ATOM 743 N N . VAL A 1 93 ? -2.236 8.165 1.001 1.00 93.44 93 VAL A N 1
ATOM 744 C CA . VAL A 1 93 ? -2.455 7.376 2.228 1.00 93.44 93 VAL A CA 1
ATOM 745 C C . VAL A 1 93 ? -1.116 6.948 2.825 1.00 93.44 93 VAL A C 1
ATOM 747 O O . VAL A 1 93 ? -0.914 6.958 4.040 1.00 93.44 93 VAL A O 1
ATOM 750 N N . ILE A 1 94 ? -0.169 6.591 1.955 1.00 95.31 94 ILE A N 1
ATOM 751 C CA . ILE A 1 94 ? 1.184 6.173 2.331 1.00 95.31 94 ILE A CA 1
ATOM 752 C C . ILE A 1 94 ? 2.228 7.003 1.590 1.00 95.31 94 ILE A C 1
ATOM 754 O O . ILE A 1 94 ? 1.971 7.523 0.506 1.00 95.31 94 ILE A O 1
ATOM 758 N N . HIS A 1 95 ? 3.439 7.062 2.135 1.00 95.00 95 HIS A N 1
ATOM 759 C CA . HIS A 1 95 ? 4.592 7.640 1.452 1.00 95.00 95 HIS A CA 1
ATOM 760 C C . HIS A 1 95 ? 5.848 6.789 1.631 1.00 95.00 95 HIS A C 1
ATOM 762 O O . HIS A 1 95 ? 5.935 5.915 2.501 1.00 95.00 95 HIS A O 1
ATOM 768 N N . LYS A 1 96 ? 6.832 7.037 0.763 1.00 95.62 96 LYS A N 1
ATOM 769 C CA . LYS A 1 96 ? 8.165 6.439 0.855 1.00 95.62 96 LYS A CA 1
ATOM 770 C C . LYS A 1 96 ? 9.040 7.314 1.743 1.00 95.62 96 LYS A C 1
ATOM 772 O O . LYS A 1 96 ? 9.323 8.449 1.381 1.00 95.62 96 LYS A O 1
ATOM 777 N N . VAL A 1 97 ? 9.526 6.757 2.848 1.00 95.12 97 VAL A N 1
ATOM 778 C CA . VAL A 1 97 ? 10.440 7.466 3.763 1.00 95.12 97 VAL A CA 1
ATOM 779 C C . VAL A 1 97 ? 11.894 7.337 3.305 1.00 95.12 97 VAL A C 1
ATOM 781 O O . VAL A 1 97 ? 12.680 8.274 3.377 1.00 95.12 97 VAL A O 1
ATOM 784 N N . LYS A 1 98 ? 12.275 6.153 2.813 1.00 94.56 98 LYS A N 1
ATOM 785 C CA . LYS A 1 98 ? 13.622 5.861 2.300 1.00 94.56 98 LYS A CA 1
ATOM 786 C C . LYS A 1 98 ? 13.514 5.061 1.010 1.00 94.56 98 LYS A C 1
ATOM 788 O O . LYS A 1 98 ? 12.637 4.210 0.908 1.00 94.56 98 LYS A O 1
ATOM 793 N N . GLN A 1 99 ? 14.425 5.290 0.062 1.00 92.75 99 GLN A N 1
ATOM 794 C CA . GLN A 1 99 ? 14.445 4.593 -1.231 1.00 92.75 99 GLN A CA 1
ATOM 795 C C . GLN A 1 99 ? 15.265 3.290 -1.216 1.00 92.75 99 GLN A C 1
ATOM 797 O O . GLN A 1 99 ? 14.878 2.326 -1.869 1.00 92.75 99 GLN A O 1
ATOM 802 N N . ASN A 1 100 ? 16.382 3.215 -0.479 1.00 93.00 100 ASN A N 1
ATOM 803 C CA . ASN A 1 100 ? 17.230 2.014 -0.455 1.00 93.00 100 ASN A CA 1
ATOM 804 C C . ASN A 1 100 ? 17.628 1.584 0.978 1.00 93.00 100 ASN A C 1
ATOM 806 O O . ASN A 1 100 ? 18.453 2.251 1.612 1.00 93.00 100 ASN A O 1
ATOM 810 N N . PRO A 1 101 ? 17.061 0.487 1.521 1.00 92.31 101 PRO A N 1
ATOM 811 C CA . PRO A 1 101 ? 15.902 -0.244 0.996 1.00 92.31 101 PRO A CA 1
ATOM 812 C C . PRO A 1 101 ? 14.627 0.608 1.069 1.00 92.31 101 PRO A C 1
ATOM 814 O O . PRO A 1 101 ? 14.529 1.471 1.943 1.00 92.31 101 PRO A O 1
ATOM 817 N N . ILE A 1 102 ? 13.649 0.340 0.193 1.00 95.25 102 ILE A N 1
ATOM 818 C CA . ILE A 1 102 ? 12.370 1.065 0.204 1.00 95.25 102 ILE A CA 1
ATOM 819 C C . ILE A 1 102 ? 11.661 0.829 1.542 1.00 95.25 102 ILE A C 1
ATOM 821 O O . ILE A 1 102 ? 11.457 -0.327 1.940 1.00 95.25 102 ILE A O 1
ATOM 825 N N . ARG A 1 103 ? 11.299 1.918 2.227 1.00 95.31 103 ARG A N 1
ATOM 826 C CA . ARG A 1 103 ? 10.547 1.896 3.486 1.00 95.31 103 ARG A CA 1
ATOM 827 C C . ARG A 1 103 ? 9.289 2.751 3.391 1.00 95.31 103 ARG A C 1
ATOM 829 O O . ARG A 1 103 ? 9.340 3.850 2.843 1.00 95.31 103 ARG A O 1
ATOM 836 N N . TRP A 1 104 ? 8.203 2.236 3.949 1.00 96.38 104 TRP A N 1
ATOM 837 C CA . TRP A 1 104 ? 6.863 2.803 3.857 1.00 96.38 104 TRP A CA 1
ATOM 838 C C . TRP A 1 104 ? 6.347 3.225 5.225 1.00 96.38 104 TRP A C 1
ATOM 840 O O . TRP A 1 104 ? 6.559 2.525 6.220 1.00 96.38 104 TRP A O 1
ATOM 850 N N . GLU A 1 105 ? 5.638 4.346 5.239 1.00 95.12 105 GLU A N 1
ATOM 851 C CA . GLU A 1 105 ? 4.940 4.880 6.403 1.00 95.12 105 GLU A CA 1
ATOM 852 C C . GLU A 1 105 ? 3.622 5.536 5.971 1.00 95.12 105 GLU A C 1
ATOM 854 O O . GLU A 1 105 ? 3.430 5.875 4.799 1.00 95.12 105 GLU A O 1
ATOM 859 N N . ILE A 1 106 ? 2.700 5.691 6.921 1.00 94.81 106 ILE A N 1
ATOM 860 C CA . ILE A 1 106 ? 1.463 6.452 6.735 1.00 94.81 106 ILE A CA 1
ATOM 861 C C . ILE A 1 106 ? 1.806 7.912 6.444 1.00 94.81 106 ILE A C 1
ATOM 863 O O . ILE A 1 106 ? 2.659 8.499 7.105 1.00 94.81 106 ILE A O 1
ATOM 867 N N . HIS A 1 107 ? 1.155 8.485 5.437 1.00 94.75 107 HIS A N 1
ATOM 868 C CA . HIS A 1 107 ? 1.312 9.890 5.082 1.00 94.75 107 HIS A CA 1
ATOM 869 C C . HIS A 1 107 ? 0.748 10.800 6.182 1.00 94.75 107 HIS A C 1
ATOM 871 O O . HIS A 1 107 ? -0.278 10.494 6.789 1.00 94.75 107 HIS A O 1
ATOM 877 N N . GLU A 1 108 ? 1.384 11.944 6.425 1.00 90.69 108 GLU A N 1
ATOM 878 C CA . GLU A 1 108 ? 0.944 12.889 7.460 1.00 90.69 108 GLU A CA 1
ATOM 879 C C . GLU A 1 108 ? -0.449 13.464 7.176 1.00 90.69 108 GLU A C 1
ATOM 881 O O . GLU A 1 108 ? -1.254 13.591 8.092 1.00 90.69 108 GLU A O 1
ATOM 886 N N . GLU A 1 109 ? -0.762 13.757 5.909 1.00 89.06 109 GLU A N 1
ATOM 887 C CA . GLU A 1 109 ? -2.112 14.175 5.489 1.00 89.06 109 GLU A CA 1
ATOM 888 C C . GLU A 1 109 ? -3.190 13.187 5.943 1.00 89.06 109 GLU A C 1
ATOM 890 O O . GLU A 1 109 ? -4.169 13.608 6.548 1.00 89.06 109 GLU A O 1
ATOM 895 N N . TYR A 1 110 ? -2.977 11.881 5.760 1.00 89.75 110 TYR A N 1
ATOM 896 C CA . TYR A 1 110 ? -3.930 10.861 6.202 1.00 89.75 110 TYR A CA 1
ATOM 897 C C . TYR A 1 110 ? -4.120 10.858 7.729 1.00 89.75 110 TYR A C 1
ATOM 899 O O . TYR A 1 110 ? -5.211 10.580 8.215 1.00 89.75 110 TYR A O 1
ATOM 907 N N . ARG A 1 111 ? -3.091 11.230 8.510 1.00 86.50 111 ARG A N 1
ATOM 908 C CA . ARG A 1 111 ? -3.199 11.329 9.979 1.00 86.50 111 ARG A CA 1
ATOM 909 C C . ARG A 1 111 ? -4.105 12.474 10.434 1.00 86.50 111 ARG A C 1
ATOM 911 O O . ARG A 1 111 ? -4.715 12.354 11.493 1.00 86.50 111 ARG A O 1
ATOM 918 N N . LYS A 1 112 ? -4.200 13.567 9.667 1.00 86.06 112 LYS A N 1
ATOM 919 C CA . LYS A 1 112 ? -4.977 14.764 10.052 1.00 86.06 112 LYS A CA 1
ATOM 920 C C . LYS A 1 112 ? -6.472 14.481 10.182 1.00 86.06 112 LYS A C 1
ATOM 922 O O . LYS A 1 112 ? -7.128 15.090 11.017 1.00 86.06 112 LYS A O 1
ATOM 927 N N . TYR A 1 113 ? -6.987 13.554 9.381 1.00 77.81 113 TYR A N 1
ATOM 928 C CA . TYR A 1 113 ? -8.416 13.232 9.307 1.00 77.81 113 TYR A CA 1
ATOM 929 C C . TYR A 1 113 ? -8.855 12.149 10.298 1.00 77.81 113 TYR A C 1
ATOM 931 O O . TYR A 1 113 ? -10.018 11.755 10.315 1.00 77.81 113 TYR A O 1
ATOM 939 N N . GLY A 1 114 ? -7.935 11.678 11.141 1.00 79.94 114 GLY A N 1
ATOM 940 C CA . GLY A 1 114 ? -8.180 10.566 12.043 1.00 79.94 114 GLY A CA 1
ATOM 941 C C . GLY A 1 114 ? -7.908 9.222 11.375 1.00 79.94 114 GLY A C 1
ATOM 942 O O . GLY A 1 114 ? -8.135 9.000 10.188 1.00 79.94 114 GLY A O 1
ATOM 943 N N . VAL A 1 115 ? -7.369 8.309 12.172 1.00 85.75 115 VAL A N 1
ATOM 944 C CA . VAL A 1 115 ? -7.047 6.954 11.743 1.00 85.75 115 VAL A CA 1
ATOM 945 C C . VAL A 1 115 ? -8.224 6.039 12.090 1.00 85.75 115 VAL A C 1
ATOM 947 O O . VAL A 1 115 ? -8.679 6.064 13.234 1.00 85.75 115 VAL A O 1
ATOM 950 N N . PRO A 1 116 ? -8.722 5.219 11.148 1.00 88.38 116 PRO A N 1
ATOM 951 C CA . PRO A 1 116 ? -9.796 4.281 11.444 1.00 88.38 116 PRO A CA 1
ATOM 952 C C . PRO A 1 116 ? -9.340 3.233 12.469 1.00 88.38 116 PRO A C 1
ATOM 954 O O . PRO A 1 116 ? -8.165 2.849 12.478 1.00 88.38 116 PRO A O 1
ATOM 957 N N . PRO A 1 117 ? -10.254 2.735 13.319 1.00 90.88 117 PRO A N 1
ATOM 958 C CA . PRO A 1 117 ? -9.906 1.783 14.360 1.00 90.88 117 PRO A CA 1
ATOM 959 C C . PRO A 1 117 ? -9.416 0.467 13.761 1.00 90.88 117 PRO A C 1
ATOM 961 O O . PRO A 1 117 ? -9.905 -0.010 12.733 1.00 90.88 117 PRO A O 1
ATOM 964 N N . VAL A 1 118 ? -8.458 -0.149 14.448 1.00 93.12 118 VAL A N 1
ATOM 965 C CA . VAL A 1 118 ? -7.847 -1.401 14.020 1.00 93.12 118 VAL A CA 1
ATOM 966 C C . VAL A 1 118 ? -8.124 -2.517 15.026 1.00 93.12 118 VAL A C 1
ATOM 968 O O . VAL A 1 118 ? -8.085 -2.329 16.240 1.00 93.12 118 VAL A O 1
ATOM 971 N N . SER A 1 119 ? -8.375 -3.726 14.515 1.00 92.25 119 SER A N 1
ATOM 972 C CA . SER A 1 119 ? -8.547 -4.909 15.358 1.00 92.25 119 SER A CA 1
ATOM 973 C C . SER A 1 119 ? -7.220 -5.335 15.986 1.00 92.25 119 SER A C 1
ATOM 975 O O . SER A 1 119 ? -6.303 -5.791 15.292 1.00 92.25 119 SER A O 1
ATOM 977 N N . TRP A 1 120 ? -7.143 -5.264 17.312 1.00 89.19 120 TRP A N 1
ATOM 978 C CA . TRP A 1 120 ? -6.020 -5.761 18.114 1.00 89.19 120 TRP A CA 1
ATOM 979 C C . TRP A 1 120 ? -6.040 -7.278 18.325 1.00 89.19 120 TRP A C 1
ATOM 981 O O . TRP A 1 120 ? -5.034 -7.869 18.726 1.00 89.19 120 TRP A O 1
ATOM 991 N N . ASP A 1 121 ? -7.160 -7.940 18.021 1.00 90.56 121 ASP A N 1
ATOM 992 C CA . ASP A 1 121 ? -7.259 -9.389 18.145 1.00 90.56 121 ASP A CA 1
ATOM 993 C C . ASP A 1 121 ? -6.351 -10.078 17.115 1.00 90.56 121 ASP A C 1
ATOM 995 O O . ASP A 1 121 ? -6.586 -10.046 15.903 1.00 90.56 121 ASP A O 1
ATOM 999 N N . LYS A 1 122 ? -5.321 -10.772 17.613 1.00 86.81 122 LYS A N 1
ATOM 1000 C CA . LYS A 1 122 ? -4.368 -11.548 16.804 1.00 86.81 122 LYS A CA 1
ATOM 1001 C C . LYS A 1 122 ? -5.040 -12.668 16.009 1.00 86.81 122 LYS A C 1
ATOM 1003 O O . LYS A 1 122 ? -4.490 -13.113 15.003 1.00 86.81 122 LYS A O 1
ATOM 1008 N N . ARG A 1 123 ? -6.204 -13.157 16.451 1.00 88.19 123 ARG A N 1
ATOM 1009 C CA . ARG A 1 123 ? -6.959 -14.204 15.747 1.00 88.19 123 ARG A CA 1
ATOM 1010 C C . ARG A 1 123 ? -7.722 -13.646 14.552 1.00 88.19 123 ARG A C 1
ATOM 1012 O O . ARG A 1 123 ? -7.861 -14.346 13.551 1.00 88.19 123 ARG A O 1
ATOM 1019 N N . LYS A 1 124 ? -8.198 -12.404 14.653 1.00 90.12 124 LYS A N 1
ATOM 1020 C CA . LYS A 1 124 ? -8.974 -11.708 13.619 1.00 90.12 124 LYS A CA 1
ATOM 1021 C C . LYS A 1 124 ? -8.424 -10.294 13.379 1.00 90.12 124 LYS A C 1
ATOM 1023 O O . LYS A 1 124 ? -9.140 -9.310 13.576 1.00 90.12 124 LYS A O 1
ATOM 1028 N N . PRO A 1 125 ? -7.175 -10.167 12.901 1.00 89.69 125 PRO A N 1
ATOM 1029 C CA . PRO A 1 125 ? -6.540 -8.861 12.722 1.00 89.69 125 PRO A CA 1
ATOM 1030 C C . PRO A 1 125 ? -7.198 -8.031 11.616 1.00 89.69 125 PRO A C 1
ATOM 1032 O O . PRO A 1 125 ? -7.028 -6.819 11.585 1.00 89.69 125 PRO A O 1
ATOM 1035 N N . TRP A 1 126 ? -7.976 -8.679 10.747 1.00 92.25 126 TRP A N 1
ATOM 1036 C CA . TRP A 1 126 ? -8.661 -8.064 9.612 1.00 92.25 126 TRP A CA 1
ATOM 1037 C C . TRP A 1 126 ? -10.144 -7.780 9.870 1.00 92.25 126 TRP A C 1
ATOM 1039 O O . TRP A 1 126 ? -10.872 -7.455 8.945 1.00 92.25 126 TRP A O 1
ATOM 1049 N N . ALA A 1 127 ? -10.629 -7.923 11.107 1.00 91.19 127 ALA A N 1
ATOM 1050 C CA . ALA A 1 127 ? -12.057 -7.761 11.398 1.00 91.19 127 ALA A CA 1
ATOM 1051 C C . ALA A 1 127 ? -12.605 -6.376 11.001 1.00 91.19 127 ALA A C 1
ATOM 1053 O O . ALA A 1 127 ? -13.762 -6.270 10.610 1.00 91.19 127 ALA A O 1
ATOM 1054 N N . MET A 1 128 ? -11.768 -5.337 11.074 1.00 90.81 128 MET A N 1
ATOM 1055 C CA . MET A 1 128 ? -12.137 -3.938 10.828 1.00 90.81 128 MET A CA 1
ATOM 1056 C C . MET A 1 128 ? -11.689 -3.415 9.453 1.00 90.81 128 MET A C 1
ATOM 1058 O O . MET A 1 128 ? -11.830 -2.229 9.184 1.00 90.81 128 MET A O 1
ATOM 1062 N N . THR A 1 129 ? -11.171 -4.265 8.553 1.00 89.25 129 THR A N 1
ATOM 1063 C CA . THR A 1 129 ? -10.703 -3.797 7.230 1.00 89.25 129 THR A CA 1
ATOM 1064 C C . THR A 1 129 ? -11.826 -3.242 6.365 1.00 89.25 129 THR A C 1
ATOM 1066 O O . THR A 1 129 ? -11.569 -2.398 5.520 1.00 89.25 129 THR A O 1
ATOM 1069 N N . HIS A 1 130 ? -13.067 -3.667 6.606 1.00 87.94 130 HIS A N 1
ATOM 1070 C CA . HIS A 1 130 ? -14.250 -3.176 5.903 1.00 87.94 130 HIS A CA 1
ATOM 1071 C C . HIS A 1 130 ? -14.526 -1.680 6.116 1.00 87.94 130 HIS A C 1
ATOM 1073 O O . HIS A 1 130 ? -15.283 -1.117 5.343 1.00 87.94 130 HIS A O 1
ATOM 1079 N N . LEU A 1 131 ? -13.932 -1.049 7.136 1.00 89.44 131 LEU A N 1
ATOM 1080 C CA . LEU A 1 131 ? -14.036 0.396 7.371 1.00 89.44 131 LEU A CA 1
ATOM 1081 C C . LEU A 1 131 ? -13.110 1.209 6.453 1.00 89.44 131 LEU A C 1
ATOM 1083 O O . LEU A 1 131 ? -13.240 2.425 6.353 1.00 89.44 131 LEU A O 1
ATOM 1087 N N . LEU A 1 132 ? -12.141 0.549 5.811 1.00 90.88 132 LEU A N 1
ATOM 1088 C CA . LEU A 1 132 ? -11.204 1.176 4.890 1.00 90.88 132 LEU A CA 1
ATOM 1089 C C . LEU A 1 132 ? -11.784 1.143 3.478 1.00 90.88 132 LEU A C 1
ATOM 1091 O O . LEU A 1 132 ? -11.781 0.102 2.817 1.00 90.88 132 LEU A O 1
ATOM 1095 N N . HIS A 1 133 ? -12.229 2.301 3.009 1.00 89.62 133 HIS A N 1
ATOM 1096 C CA . HIS A 1 133 ? -12.668 2.496 1.634 1.00 89.62 133 HIS A CA 1
ATOM 1097 C C . HIS A 1 133 ? -11.661 3.360 0.881 1.00 89.62 133 HIS A C 1
ATOM 1099 O O . HIS A 1 133 ? -11.191 4.375 1.392 1.00 89.62 133 HIS A O 1
ATOM 1105 N N . PHE A 1 134 ? -11.323 2.934 -0.334 1.00 89.88 134 PHE A N 1
ATOM 1106 C CA . PHE A 1 134 ? -10.412 3.646 -1.224 1.00 89.88 134 PHE A CA 1
ATOM 1107 C C . PHE A 1 134 ? -11.164 4.066 -2.477 1.00 89.88 134 PHE A C 1
ATOM 1109 O O . PHE A 1 134 ? -11.952 3.297 -3.023 1.00 89.88 134 PHE A O 1
ATOM 1116 N N . GLU A 1 135 ? -10.876 5.258 -2.979 1.00 82.75 135 GLU A N 1
ATOM 1117 C CA . GLU A 1 135 ? -11.528 5.771 -4.187 1.00 82.75 135 GLU A CA 1
ATOM 1118 C C . GLU A 1 135 ? -11.119 4.999 -5.433 1.00 82.75 135 GLU A C 1
ATOM 1120 O O . GLU A 1 135 ? -11.901 4.818 -6.367 1.00 82.75 135 GLU A O 1
ATOM 1125 N N . ARG A 1 136 ? -9.862 4.546 -5.462 1.00 82.62 136 ARG A N 1
ATOM 1126 C CA . ARG A 1 136 ? -9.301 3.819 -6.596 1.00 82.62 136 ARG A CA 1
ATOM 1127 C C . ARG A 1 136 ? -8.702 2.512 -6.125 1.00 82.62 136 ARG A C 1
ATOM 1129 O O . ARG A 1 136 ? -7.728 2.486 -5.378 1.00 82.62 136 ARG A O 1
ATOM 1136 N N . THR A 1 137 ? -9.262 1.430 -6.646 1.00 87.88 137 THR A N 1
ATOM 1137 C CA . THR A 1 137 ? -8.818 0.054 -6.390 1.00 87.88 137 THR A CA 1
ATOM 1138 C C . THR A 1 137 ? -8.187 -0.594 -7.621 1.00 87.88 137 THR A C 1
ATOM 1140 O O . THR A 1 137 ? -7.582 -1.661 -7.528 1.00 87.88 137 THR A O 1
ATOM 1143 N N . LYS A 1 138 ? -8.293 0.057 -8.788 1.00 86.25 138 LYS A N 1
ATOM 1144 C CA . LYS A 1 138 ? -7.763 -0.423 -10.068 1.00 86.25 138 LYS A CA 1
ATOM 1145 C C . LYS A 1 138 ? -6.668 0.502 -10.574 1.00 86.25 138 LYS A C 1
ATOM 1147 O O . LYS A 1 138 ? -6.827 1.723 -10.575 1.00 86.25 138 LYS A O 1
ATOM 1152 N N . VAL A 1 139 ? -5.581 -0.098 -11.051 1.00 81.12 139 VAL A N 1
ATOM 1153 C CA . VAL A 1 139 ? -4.489 0.627 -11.705 1.00 81.12 139 VAL A CA 1
ATOM 1154 C C . VAL A 1 139 ? -5.031 1.265 -12.990 1.00 81.12 139 VAL A C 1
ATOM 1156 O O . VAL A 1 139 ? -5.678 0.568 -13.781 1.00 81.12 139 VAL A O 1
ATOM 1159 N N . PRO A 1 140 ? -4.830 2.576 -13.210 1.00 77.00 140 PRO A N 1
ATOM 1160 C CA . PRO A 1 140 ? -5.279 3.217 -14.436 1.00 77.00 140 PRO A CA 1
ATOM 1161 C C . PRO A 1 140 ? -4.565 2.600 -15.644 1.00 77.00 140 PRO A C 1
ATOM 1163 O O . PRO A 1 140 ? -3.353 2.397 -15.624 1.00 77.00 140 PRO A O 1
ATOM 1166 N N . LYS A 1 141 ? -5.320 2.305 -16.710 1.00 75.25 141 LYS A N 1
ATOM 1167 C CA . LYS A 1 141 ? -4.761 1.744 -17.954 1.00 75.25 141 LYS A CA 1
ATOM 1168 C C . LYS A 1 141 ? -3.811 2.724 -18.653 1.00 75.25 141 LYS A C 1
ATOM 1170 O O . LYS A 1 141 ? -2.853 2.297 -19.288 1.00 75.25 141 LYS A O 1
ATOM 1175 N N . TYR A 1 142 ? -4.097 4.019 -18.534 1.00 68.50 142 TYR A N 1
ATOM 1176 C CA . TYR A 1 142 ? -3.325 5.118 -19.105 1.00 68.50 142 TYR A CA 1
ATOM 1177 C C . TYR A 1 142 ? -3.126 6.203 -18.043 1.00 68.50 142 TYR A C 1
ATOM 1179 O O . TYR A 1 142 ? -4.009 6.414 -17.210 1.00 68.50 142 TYR A O 1
ATOM 1187 N N . GLY A 1 143 ? -1.983 6.886 -18.087 1.00 66.38 143 GLY A N 1
ATOM 1188 C CA . GLY A 1 143 ? -1.642 7.959 -17.154 1.00 66.38 143 GLY A CA 1
ATOM 1189 C C . GLY A 1 143 ? -0.684 7.551 -16.023 1.00 66.38 143 GLY A C 1
ATOM 1190 O O . GLY A 1 143 ? -0.239 6.405 -15.945 1.00 66.38 143 GLY A O 1
ATOM 1191 N N . PRO A 1 144 ? -0.316 8.503 -15.151 1.00 67.44 144 PRO A N 1
ATOM 1192 C CA . PRO A 1 144 ? 0.679 8.339 -14.113 1.00 67.44 144 PRO A CA 1
ATOM 1193 C C . PRO A 1 144 ? 0.120 7.480 -12.989 1.00 67.44 144 PRO A C 1
ATOM 1195 O O . PRO A 1 144 ? -0.939 7.745 -12.420 1.00 67.44 144 PRO A O 1
ATOM 1198 N N . ILE A 1 145 ? 0.904 6.479 -12.607 1.00 64.69 145 ILE A N 1
ATOM 1199 C CA . ILE A 1 145 ? 0.572 5.576 -11.503 1.00 64.69 145 ILE A CA 1
ATOM 1200 C C . ILE A 1 145 ? 0.569 6.338 -10.157 1.00 64.69 145 ILE A C 1
ATOM 1202 O O . ILE A 1 145 ? -0.094 5.933 -9.211 1.00 64.69 145 ILE A O 1
ATOM 1206 N N . HIS A 1 146 ? 1.291 7.461 -10.057 1.00 63.88 146 HIS A N 1
ATOM 1207 C CA . HIS A 1 146 ? 1.548 8.183 -8.800 1.00 63.88 146 HIS A CA 1
ATOM 1208 C C . HIS A 1 146 ? 0.648 9.395 -8.541 1.00 63.88 146 HIS A C 1
ATOM 1210 O O . HIS A 1 146 ? 1.013 10.248 -7.740 1.00 63.88 146 HIS A O 1
ATOM 1216 N N . GLY A 1 147 ? -0.492 9.536 -9.214 1.00 59.03 147 GLY A N 1
ATOM 1217 C CA . GLY A 1 147 ? -1.379 10.673 -8.931 1.00 59.03 147 GLY A CA 1
ATOM 1218 C C . GLY A 1 147 ? -1.097 11.928 -9.761 1.00 59.03 147 GLY A C 1
ATOM 1219 O O . GLY A 1 147 ? -2.021 12.657 -10.092 1.00 59.03 147 GLY A O 1
ATOM 1220 N N . GLN A 1 148 ? 0.152 12.168 -10.167 1.00 65.31 148 GLN A N 1
ATOM 1221 C CA . GLN A 1 148 ? 0.526 13.406 -10.856 1.00 65.31 148 GLN A CA 1
ATOM 1222 C C . GLN A 1 148 ? 1.173 13.136 -12.211 1.00 65.31 148 GLN A C 1
ATOM 1224 O O . GLN A 1 148 ? 2.116 12.351 -12.322 1.00 65.31 148 GLN A O 1
ATOM 1229 N N . TYR A 1 149 ? 0.659 13.804 -13.246 1.00 63.25 149 TYR A N 1
ATOM 1230 C CA . TYR A 1 149 ? 1.320 13.870 -14.548 1.00 63.25 149 TYR A CA 1
ATOM 1231 C C . TYR A 1 149 ? 2.563 14.745 -14.409 1.00 63.25 149 TYR A C 1
ATOM 1233 O O . TYR A 1 149 ? 2.525 15.759 -13.706 1.00 63.25 149 TYR A O 1
ATOM 1241 N N . ARG A 1 150 ? 3.656 14.397 -15.098 1.00 70.44 150 ARG A N 1
ATOM 1242 C CA . ARG A 1 150 ? 4.765 15.348 -15.239 1.00 70.44 150 ARG A CA 1
ATOM 1243 C C . ARG A 1 150 ? 4.247 16.582 -15.988 1.00 70.44 150 ARG A C 1
ATOM 1245 O O . ARG A 1 150 ? 3.365 16.427 -16.833 1.00 70.44 150 ARG A O 1
ATOM 1252 N N . PRO A 1 151 ? 4.780 17.791 -15.734 1.00 75.38 151 PRO A N 1
ATOM 1253 C CA . PRO A 1 151 ? 4.328 18.997 -16.432 1.00 75.38 151 PRO A CA 1
ATOM 1254 C C . PRO A 1 151 ? 4.344 18.847 -17.962 1.00 75.38 151 PRO A C 1
ATOM 1256 O O . PRO A 1 151 ? 3.394 19.248 -18.624 1.00 75.38 151 PRO A O 1
ATOM 1259 N N . GLN A 1 152 ? 5.372 18.176 -18.488 1.00 78.75 152 GLN A N 1
ATOM 1260 C CA . GLN A 1 152 ? 5.547 17.859 -19.910 1.00 78.75 152 GLN A CA 1
ATOM 1261 C C . GLN A 1 152 ? 4.442 16.925 -20.433 1.00 78.75 152 GLN A C 1
ATOM 1263 O O . GLN A 1 152 ? 3.780 17.235 -21.416 1.00 78.75 152 GLN A O 1
ATOM 1268 N N . ASP A 1 153 ? 4.179 15.818 -19.731 1.00 75.06 153 ASP A N 1
ATOM 1269 C CA . ASP A 1 153 ? 3.128 14.860 -20.105 1.00 75.06 153 ASP A CA 1
ATOM 1270 C C . ASP A 1 153 ? 1.737 15.505 -20.037 1.00 75.06 153 ASP A C 1
ATOM 1272 O O . ASP A 1 153 ? 0.853 15.209 -20.838 1.00 75.06 153 ASP A O 1
ATOM 1276 N N . ARG A 1 154 ? 1.539 16.413 -19.073 1.00 75.75 154 ARG A N 1
ATOM 1277 C CA . ARG A 1 154 ? 0.300 17.175 -18.925 1.00 75.75 154 ARG A CA 1
ATOM 1278 C C . ARG A 1 154 ? 0.075 18.090 -20.128 1.00 75.75 154 ARG A C 1
ATOM 1280 O O . ARG A 1 154 ? -1.035 18.113 -20.644 1.00 75.75 154 ARG A O 1
ATOM 1287 N N . GLN A 1 155 ? 1.110 18.810 -20.567 1.00 81.56 155 GLN A N 1
ATOM 1288 C CA . GLN A 1 155 ? 1.066 19.653 -21.767 1.00 81.56 155 GLN A CA 1
ATOM 1289 C C . GLN A 1 155 ? 0.781 18.821 -23.018 1.00 81.56 155 GLN A C 1
ATOM 1291 O O . GLN A 1 155 ? -0.159 19.134 -23.739 1.00 81.56 155 GLN A O 1
ATOM 1296 N N . PHE A 1 156 ? 1.482 17.699 -23.197 1.00 78.88 156 PHE A N 1
ATOM 1297 C CA . PHE A 1 156 ? 1.260 16.781 -24.316 1.00 78.88 156 PHE A CA 1
ATOM 1298 C C . PHE A 1 156 ? -0.200 16.308 -24.410 1.00 78.88 156 PHE A C 1
ATOM 1300 O O . PHE A 1 156 ? -0.792 16.318 -25.488 1.00 78.88 156 PHE A O 1
ATOM 1307 N N . LEU A 1 157 ? -0.814 15.927 -23.283 1.00 79.94 157 LEU A N 1
ATOM 1308 C CA . LEU A 1 157 ? -2.218 15.503 -23.261 1.00 79.94 157 LEU A CA 1
ATOM 1309 C C . LEU A 1 157 ? -3.188 16.630 -23.623 1.00 79.94 157 LEU A C 1
ATOM 1311 O O . LEU A 1 157 ? -4.166 16.373 -24.324 1.00 79.94 157 LEU A O 1
ATOM 1315 N N . ILE A 1 158 ? -2.913 17.853 -23.156 1.00 82.44 158 ILE A N 1
ATOM 1316 C CA . ILE A 1 158 ? -3.699 19.044 -23.502 1.00 82.44 158 ILE A CA 1
ATOM 1317 C C . ILE A 1 158 ? -3.590 19.315 -25.008 1.00 82.44 158 ILE A C 1
ATOM 1319 O O . ILE A 1 158 ? -4.611 19.483 -25.665 1.00 82.44 158 ILE A O 1
ATOM 1323 N N . GLU A 1 159 ? -2.376 19.294 -25.564 1.00 89.12 159 GLU A N 1
ATOM 1324 C CA . GLU A 1 159 ? -2.113 19.539 -26.990 1.00 89.12 159 GLU A CA 1
ATOM 1325 C C . GLU A 1 159 ? -2.820 18.533 -27.907 1.00 89.12 159 GLU A C 1
ATOM 1327 O O . GLU A 1 159 ? -3.299 18.895 -28.978 1.00 89.12 159 GLU A O 1
ATOM 1332 N N . HIS A 1 160 ? -2.923 17.273 -27.480 1.00 83.38 160 HIS A N 1
ATOM 1333 C CA . HIS A 1 160 ? -3.498 16.189 -28.280 1.00 83.38 160 HIS A CA 1
ATOM 1334 C C . HIS A 1 160 ? -4.991 15.945 -27.997 1.00 83.38 160 HIS A C 1
ATOM 1336 O O . HIS A 1 160 ? -5.544 14.957 -28.482 1.00 83.38 160 HIS A O 1
ATOM 1342 N N . ASN A 1 161 ? -5.653 16.811 -27.214 1.00 82.19 161 ASN A N 1
ATOM 1343 C CA . ASN A 1 161 ? -7.051 16.656 -26.783 1.00 82.19 161 ASN A CA 1
ATOM 1344 C C . ASN A 1 161 ? -7.357 15.282 -26.153 1.00 82.19 161 ASN A C 1
ATOM 1346 O O . ASN A 1 161 ? -8.459 14.743 -26.279 1.00 82.19 161 ASN A O 1
ATOM 1350 N N . LEU A 1 162 ? -6.375 14.691 -25.471 1.00 76.44 162 LEU A N 1
ATOM 1351 C CA . LEU A 1 162 ? -6.551 13.429 -24.763 1.00 76.44 162 LEU A CA 1
ATOM 1352 C C . LEU A 1 162 ? -7.152 13.705 -23.377 1.00 76.44 162 LEU A C 1
ATOM 1354 O O . LEU A 1 162 ? -6.818 14.714 -22.750 1.00 76.44 162 LEU A O 1
ATOM 1358 N N . PRO A 1 163 ? -8.024 12.825 -22.852 1.00 68.38 163 PRO A N 1
ATOM 1359 C CA . PRO A 1 163 ? -8.640 13.053 -21.555 1.00 68.38 163 PRO A CA 1
ATOM 1360 C C . PRO A 1 163 ? -7.562 13.080 -20.470 1.00 68.38 163 PRO A C 1
ATOM 1362 O O . PRO A 1 163 ? -6.949 12.055 -20.156 1.00 68.38 163 PRO A O 1
ATOM 1365 N N . LEU A 1 164 ? -7.361 14.246 -19.846 1.00 64.62 164 LEU A N 1
ATOM 1366 C CA . LEU A 1 164 ? -6.679 14.298 -18.563 1.00 64.62 164 LEU A CA 1
ATOM 1367 C C . LEU A 1 164 ? -7.592 13.605 -17.570 1.00 64.62 164 LEU A C 1
ATOM 1369 O O . LEU A 1 164 ? -8.559 14.185 -17.081 1.00 64.62 164 LEU A O 1
ATOM 1373 N N . THR A 1 165 ? -7.269 12.358 -17.245 1.00 59.03 165 THR A N 1
ATOM 1374 C CA . THR A 1 165 ? -7.777 11.749 -16.025 1.00 59.03 165 THR A CA 1
ATOM 1375 C C . THR A 1 165 ? -7.199 12.566 -14.876 1.00 59.03 165 THR A C 1
ATOM 1377 O O . THR A 1 165 ? -6.101 12.270 -14.400 1.00 59.03 165 THR A O 1
ATOM 1380 N N . GLN A 1 166 ? -7.874 13.649 -14.486 1.00 51.22 166 GLN A N 1
ATOM 1381 C CA . GLN A 1 166 ? -7.549 14.340 -13.256 1.00 51.22 166 GLN A CA 1
ATOM 1382 C C . GLN A 1 166 ? -7.662 13.280 -12.175 1.00 51.22 166 GLN A C 1
ATOM 1384 O O . GLN A 1 166 ? -8.717 12.686 -11.949 1.00 51.22 166 GLN A O 1
ATOM 1389 N N . ILE A 1 167 ? -6.521 12.954 -11.584 1.00 47.28 167 ILE A N 1
ATOM 1390 C CA . ILE A 1 167 ? -6.526 12.277 -10.307 1.00 47.28 167 ILE A CA 1
ATOM 1391 C C . ILE A 1 167 ? -6.983 13.399 -9.403 1.00 47.28 167 ILE A C 1
ATOM 1393 O O . ILE A 1 167 ? -6.195 14.282 -9.074 1.00 47.28 167 ILE A O 1
ATOM 1397 N N . HIS A 1 168 ? -8.300 13.464 -9.204 1.00 41.84 168 HIS A N 1
ATOM 1398 C CA . HIS A 1 168 ? -8.876 14.347 -8.216 1.00 41.84 168 HIS A CA 1
ATOM 1399 C C . HIS A 1 168 ? -8.040 14.170 -6.949 1.00 41.84 168 HIS A C 1
ATOM 1401 O O . HIS A 1 168 ? -7.606 13.049 -6.641 1.00 41.84 168 HIS A O 1
ATOM 1407 N N . ASP A 1 169 ? -7.785 15.273 -6.240 1.00 39.88 169 ASP A N 1
ATOM 1408 C CA . ASP A 1 169 ? -7.493 15.137 -4.819 1.00 39.88 169 ASP A CA 1
ATOM 1409 C C . ASP A 1 169 ? -8.512 14.147 -4.258 1.00 39.88 169 ASP A C 1
ATOM 1411 O O . ASP A 1 169 ? -9.660 14.180 -4.729 1.00 39.88 169 ASP A O 1
ATOM 1415 N N . PRO A 1 170 ? -8.092 13.235 -3.363 1.00 41.38 170 PRO A N 1
ATOM 1416 C CA . PRO A 1 170 ? -9.001 12.247 -2.823 1.00 41.38 170 PRO A CA 1
ATOM 1417 C C . PRO A 1 170 ? -10.335 12.935 -2.527 1.00 41.38 170 PRO A C 1
ATOM 1419 O O . PRO A 1 170 ? -10.332 14.031 -1.956 1.00 41.38 170 PRO A O 1
ATOM 1422 N N . PHE A 1 171 ? -11.446 12.381 -3.017 1.00 42.56 171 PHE A N 1
ATOM 1423 C CA . PHE A 1 171 ? -12.785 12.683 -2.536 1.00 42.56 171 PHE A CA 1
ATOM 1424 C C . PHE A 1 171 ? -12.811 12.404 -1.029 1.00 42.56 171 PHE A C 1
ATO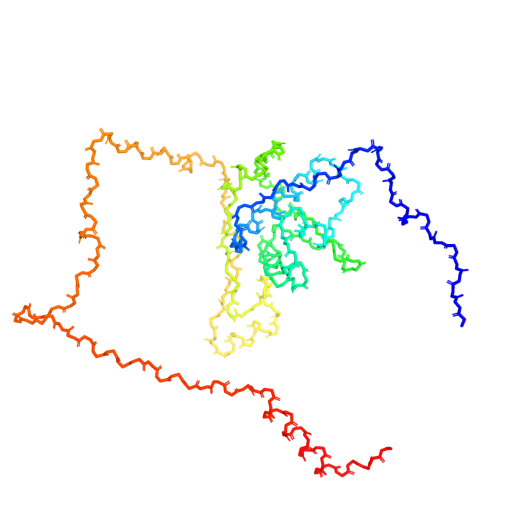M 1426 O O . PHE A 1 171 ? -13.270 11.378 -0.528 1.00 42.56 171 PHE A O 1
ATOM 1433 N N . LEU A 1 172 ? -12.238 13.363 -0.311 1.00 45.56 172 LEU A N 1
ATOM 1434 C CA . LEU A 1 172 ? -12.092 13.428 1.115 1.00 45.56 172 LEU A CA 1
ATOM 1435 C C . LEU A 1 172 ? -13.501 13.552 1.629 1.00 45.56 172 LEU A C 1
ATOM 1437 O O . LEU A 1 172 ? -14.139 14.604 1.554 1.00 45.56 172 LEU A O 1
ATOM 1441 N N . ARG A 1 173 ? -14.001 12.441 2.146 1.00 47.12 173 ARG A N 1
ATOM 1442 C CA . ARG A 1 173 ? -15.171 12.495 2.983 1.00 47.12 173 ARG A CA 1
ATOM 1443 C C . ARG A 1 173 ? -14.845 13.447 4.131 1.00 47.12 173 ARG A C 1
ATOM 1445 O O . ARG A 1 173 ? -13.864 13.237 4.838 1.00 47.12 173 ARG A O 1
ATOM 1452 N N . SER A 1 174 ? -15.638 14.502 4.285 1.00 53.16 174 SER A N 1
ATOM 1453 C CA . SER A 1 174 ? -15.416 15.535 5.302 1.00 53.16 174 SER A CA 1
ATOM 1454 C C . SER A 1 174 ? -15.389 14.969 6.724 1.00 53.16 174 SER A C 1
ATOM 1456 O O . SER A 1 174 ? -14.779 15.573 7.601 1.00 53.16 174 SER A O 1
ATOM 1458 N N . ASP A 1 175 ? -15.994 13.797 6.932 1.00 50.69 175 ASP A N 1
ATOM 1459 C CA . ASP A 1 175 ? -15.920 13.033 8.169 1.00 50.69 175 ASP A CA 1
ATOM 1460 C C . ASP A 1 175 ? -16.122 11.521 7.884 1.00 50.69 175 ASP A C 1
ATOM 1462 O O . ASP A 1 175 ? -17.190 11.133 7.387 1.00 50.69 175 ASP A O 1
ATOM 1466 N N . PRO A 1 176 ? -15.129 10.645 8.160 1.00 51.66 176 PRO A N 1
ATOM 1467 C CA . PRO A 1 176 ? -15.271 9.191 8.033 1.00 51.66 176 PRO A CA 1
ATOM 1468 C C . PRO A 1 176 ? -16.277 8.583 9.026 1.00 51.66 176 PRO A C 1
ATOM 1470 O O . PRO A 1 176 ? -16.653 7.424 8.867 1.00 51.66 176 PRO A O 1
ATOM 1473 N N . PHE A 1 177 ? -16.744 9.353 10.015 1.00 48.28 177 PHE A N 1
ATOM 1474 C CA . PHE A 1 177 ? -17.739 8.950 11.011 1.00 48.28 177 PHE A CA 1
ATOM 1475 C C . PHE A 1 177 ? -19.073 9.697 10.883 1.00 48.28 177 PHE A C 1
ATOM 1477 O O . PHE A 1 177 ? -19.926 9.567 11.764 1.00 48.28 177 PHE A O 1
ATOM 1484 N N . ALA A 1 178 ? -19.295 10.441 9.791 1.00 59.59 178 ALA A N 1
ATOM 1485 C CA . ALA A 1 178 ? -20.568 11.115 9.554 1.00 59.59 178 ALA A CA 1
ATOM 1486 C C . ALA A 1 178 ? -21.731 10.113 9.664 1.00 59.59 178 ALA A C 1
ATOM 1488 O O . ALA A 1 178 ? -21.829 9.175 8.870 1.00 59.59 178 ALA A O 1
ATOM 1489 N N . VAL A 1 179 ? -22.634 10.345 10.624 1.00 55.59 179 VAL A N 1
ATOM 1490 C CA . VAL A 1 179 ? -23.733 9.450 11.057 1.00 55.59 179 VAL A CA 1
ATOM 1491 C C . VAL A 1 179 ? -24.559 8.874 9.896 1.00 55.59 179 VAL A C 1
ATOM 1493 O O . VAL A 1 179 ? -25.062 7.761 9.992 1.00 55.59 179 VAL A O 1
ATOM 1496 N N . SER A 1 180 ? -24.620 9.579 8.762 1.00 54.03 180 SER A N 1
ATOM 1497 C CA . SER A 1 180 ? -25.214 9.117 7.497 1.00 54.03 180 SER A CA 1
ATOM 1498 C C . SER A 1 180 ? -24.673 7.784 6.957 1.00 54.03 180 SER A C 1
ATOM 1500 O O . SER A 1 180 ? -25.337 7.139 6.149 1.00 54.03 180 SER A O 1
ATOM 1502 N N . ASP A 1 181 ? -23.466 7.386 7.363 1.00 48.62 181 ASP A N 1
ATOM 1503 C CA . ASP A 1 181 ? -22.770 6.211 6.841 1.00 48.62 181 ASP A CA 1
ATOM 1504 C C . ASP A 1 181 ? -22.967 4.946 7.658 1.00 48.62 181 ASP A C 1
ATOM 1506 O O . ASP A 1 181 ? -22.870 3.829 7.142 1.00 48.62 181 ASP A O 1
ATOM 1510 N N . PHE A 1 182 ? -23.386 5.123 8.909 1.00 51.00 182 PHE A N 1
ATOM 1511 C CA . PHE A 1 182 ? -24.237 4.142 9.545 1.00 51.00 182 PHE A CA 1
ATOM 1512 C C . PHE A 1 182 ? -25.574 4.202 8.817 1.00 51.00 182 PHE A C 1
ATOM 1514 O O . PHE A 1 182 ? -26.568 4.702 9.341 1.00 51.00 182 PHE A O 1
ATOM 1521 N N . ARG A 1 183 ? -25.616 3.657 7.593 1.00 46.94 183 ARG A N 1
ATOM 1522 C CA . ARG A 1 183 ? -26.862 3.117 7.077 1.00 46.94 183 ARG A CA 1
ATOM 1523 C C . ARG A 1 183 ? -27.362 2.239 8.209 1.00 46.94 183 ARG A C 1
ATOM 1525 O O . ARG A 1 183 ? -26.732 1.219 8.510 1.00 46.94 183 ARG A O 1
ATOM 1532 N N . LEU A 1 184 ? -28.429 2.681 8.887 1.00 53.12 184 LEU A N 1
ATOM 1533 C CA . LEU A 1 184 ? -29.294 1.781 9.630 1.00 53.12 184 LEU A CA 1
ATOM 1534 C C . LEU A 1 184 ? -29.413 0.596 8.693 1.00 53.12 184 LEU A C 1
ATOM 1536 O O . LEU A 1 184 ? -29.893 0.780 7.574 1.00 53.12 184 LEU A O 1
ATOM 1540 N N . ARG A 1 185 ? -28.821 -0.546 9.068 1.00 47.19 185 ARG A N 1
ATOM 1541 C CA . ARG A 1 185 ? -28.918 -1.758 8.260 1.00 47.19 185 ARG A CA 1
ATOM 1542 C C . ARG A 1 185 ? -30.370 -1.825 7.843 1.00 47.19 185 ARG A C 1
ATOM 1544 O O . ARG A 1 185 ? -31.208 -1.802 8.751 1.00 47.19 185 ARG A O 1
ATOM 1551 N N . ASP A 1 186 ? -30.634 -1.831 6.534 1.00 57.22 186 ASP A N 1
ATOM 1552 C CA . ASP A 1 186 ? -31.996 -2.000 6.043 1.00 57.22 186 ASP A CA 1
ATOM 1553 C C . ASP A 1 186 ? -32.600 -3.114 6.895 1.00 57.22 186 ASP A C 1
ATOM 1555 O O . ASP A 1 186 ? -31.930 -4.151 7.063 1.00 57.22 186 ASP A O 1
ATOM 1559 N N . PRO A 1 187 ? -33.732 -2.851 7.580 1.00 65.19 187 PRO A N 1
ATOM 1560 C CA . PRO A 1 187 ? -34.263 -3.767 8.570 1.00 65.19 187 PRO A CA 1
ATOM 1561 C C . PRO A 1 187 ? -34.269 -5.140 7.925 1.00 65.19 187 PRO A C 1
ATOM 1563 O O . PRO A 1 187 ? -34.799 -5.293 6.822 1.00 65.19 187 PRO A O 1
ATOM 1566 N N . MET A 1 188 ? -33.557 -6.085 8.558 1.00 60.31 188 MET A N 1
ATOM 1567 C CA . MET A 1 188 ? -33.340 -7.411 7.989 1.00 60.31 188 MET A CA 1
ATOM 1568 C C . MET A 1 188 ? -34.686 -7.887 7.443 1.00 60.31 188 MET A C 1
ATOM 1570 O O . MET A 1 188 ? -35.659 -7.844 8.206 1.00 60.31 188 MET A O 1
ATOM 1574 N N . PRO A 1 189 ? -34.773 -8.273 6.155 1.00 66.62 189 PRO A N 1
ATOM 1575 C CA . PRO A 1 189 ? -36.049 -8.644 5.573 1.00 66.62 189 PRO A CA 1
ATOM 1576 C C . PRO A 1 189 ? -36.688 -9.692 6.487 1.00 66.62 189 PRO A C 1
ATOM 1578 O O . PRO A 1 189 ? -35.973 -10.581 6.972 1.00 66.62 189 PRO A O 1
ATOM 1581 N N . PRO A 1 190 ? -37.990 -9.565 6.796 1.00 70.62 190 PRO A N 1
ATOM 1582 C CA . PRO A 1 190 ? -38.643 -10.420 7.773 1.00 70.62 190 PRO A CA 1
ATOM 1583 C C . PRO A 1 190 ? -38.340 -11.883 7.448 1.00 70.62 190 PRO A C 1
ATOM 1585 O O . PRO A 1 190 ? -38.420 -12.303 6.286 1.00 70.62 190 PRO A O 1
ATOM 1588 N N . LYS A 1 191 ? -37.933 -12.644 8.475 1.00 58.91 191 LYS A N 1
ATOM 1589 C CA . LYS A 1 191 ? -37.691 -14.090 8.387 1.00 58.91 191 LYS A CA 1
ATOM 1590 C C . LYS A 1 191 ? -38.962 -14.742 7.834 1.00 58.91 191 LYS A C 1
ATOM 1592 O O . LYS A 1 191 ? -39.916 -14.934 8.575 1.00 58.91 191 LYS A O 1
ATOM 1597 N N . GLY A 1 192 ? -38.993 -15.020 6.532 1.00 65.50 192 GLY A N 1
ATOM 1598 C CA . GLY A 1 192 ? -40.197 -15.499 5.848 1.00 65.50 192 GLY A CA 1
ATOM 1599 C C . GLY A 1 192 ? -40.393 -14.980 4.425 1.00 65.50 192 GLY A C 1
ATOM 1600 O O . GLY A 1 192 ? -41.184 -15.574 3.694 1.00 65.50 192 GLY A O 1
ATOM 1601 N N . SER A 1 193 ? -39.663 -13.945 3.983 1.00 54.03 193 SER A N 1
ATOM 1602 C CA . SER A 1 193 ? -39.631 -13.614 2.550 1.00 54.03 193 SER A CA 1
ATOM 1603 C C . SER A 1 193 ? -38.969 -14.766 1.787 1.00 54.03 193 SER A C 1
ATOM 1605 O O . SER A 1 193 ? -37.757 -14.988 1.845 1.00 54.03 193 SER A O 1
ATOM 1607 N N . ARG A 1 194 ? -39.800 -15.584 1.134 1.00 62.69 194 ARG A N 1
ATOM 1608 C CA . ARG A 1 194 ? -39.343 -16.622 0.213 1.00 62.69 194 ARG A CA 1
ATOM 1609 C C . ARG A 1 194 ? -38.500 -15.915 -0.837 1.00 62.69 194 ARG A C 1
ATOM 1611 O O . ARG A 1 194 ? -39.007 -15.045 -1.541 1.00 62.69 194 ARG A O 1
ATOM 1618 N N . ARG A 1 195 ? -37.210 -16.254 -0.914 1.00 55.91 195 ARG A N 1
ATOM 1619 C CA . ARG A 1 195 ? -36.398 -15.858 -2.067 1.00 55.91 195 ARG A CA 1
ATOM 1620 C C . ARG A 1 195 ? -37.172 -16.291 -3.316 1.00 55.91 195 ARG A C 1
ATOM 1622 O O . ARG A 1 195 ? -37.631 -17.439 -3.320 1.00 55.91 195 ARG A O 1
ATOM 1629 N N . PRO A 1 196 ? -37.353 -15.417 -4.320 1.00 60.34 196 PRO A N 1
ATOM 1630 C CA . PRO A 1 196 ? -37.934 -15.858 -5.574 1.00 60.34 196 PRO A CA 1
ATOM 1631 C C . PRO A 1 196 ? -37.113 -17.055 -6.079 1.00 60.34 196 PRO A C 1
ATOM 1633 O O . PRO A 1 196 ? -35.887 -17.079 -5.881 1.00 60.34 196 PRO A O 1
ATOM 1636 N N . PRO A 1 197 ? -37.767 -18.096 -6.619 1.00 66.44 197 PRO A N 1
ATOM 1637 C CA . PRO A 1 197 ? -37.069 -19.244 -7.176 1.00 66.44 197 PRO A CA 1
ATOM 1638 C C . PRO A 1 197 ? -36.000 -18.764 -8.165 1.00 66.44 197 PRO A C 1
ATOM 1640 O O . PRO A 1 197 ? -36.209 -17.815 -8.918 1.00 66.44 197 PRO A O 1
ATOM 1643 N N . LEU A 1 198 ? -34.831 -19.411 -8.130 1.00 55.00 198 LEU A N 1
ATOM 1644 C CA . LEU A 1 198 ? -33.608 -19.000 -8.838 1.00 55.00 198 LEU A CA 1
ATOM 1645 C C . LEU A 1 198 ? -33.784 -18.848 -10.366 1.00 55.00 198 LEU A C 1
ATOM 1647 O O . LEU A 1 198 ? -32.910 -18.311 -11.039 1.00 55.00 198 LEU A O 1
ATOM 1651 N N . GLU A 1 199 ? -34.900 -19.329 -10.910 1.00 58.38 199 GLU A N 1
ATOM 1652 C CA . GLU A 1 199 ? -35.261 -19.246 -12.324 1.00 58.38 199 GLU A CA 1
ATOM 1653 C C . GLU A 1 199 ? -35.672 -17.832 -12.769 1.00 58.38 199 GLU A C 1
ATOM 1655 O O . GLU A 1 199 ? -35.627 -17.537 -13.961 1.00 58.38 199 GLU A O 1
ATOM 1660 N N . GLU A 1 200 ? -36.025 -16.933 -11.844 1.00 55.53 200 GLU A N 1
ATOM 1661 C CA . GLU A 1 200 ? -36.541 -15.598 -12.188 1.00 55.53 200 GLU A CA 1
ATOM 1662 C C . GLU A 1 200 ? -35.445 -14.533 -12.386 1.00 55.53 200 GLU A C 1
ATOM 1664 O O . GLU A 1 200 ? -35.699 -13.471 -12.950 1.00 55.53 200 GLU A O 1
ATOM 1669 N N . THR A 1 201 ? -34.207 -14.813 -11.964 1.00 56.50 201 THR A N 1
ATOM 1670 C CA . THR A 1 201 ? -33.068 -13.879 -12.050 1.00 56.50 201 THR A CA 1
ATOM 1671 C C . THR A 1 201 ? -32.098 -14.161 -13.195 1.00 56.50 201 THR A C 1
ATOM 1673 O O . THR A 1 201 ? -31.170 -13.377 -1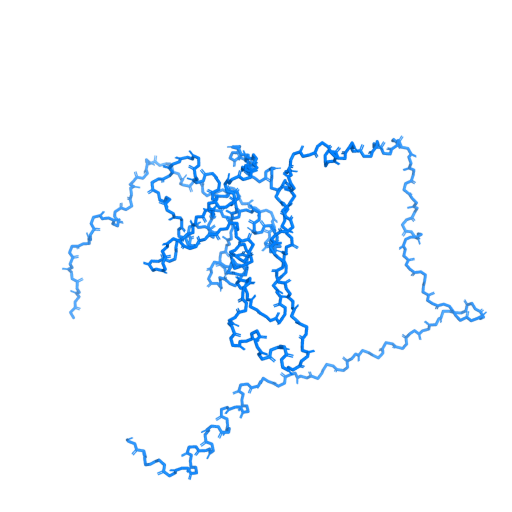3.406 1.00 56.50 201 THR A O 1
ATOM 1676 N N . LEU A 1 202 ? -32.293 -15.237 -13.962 1.00 61.06 202 LEU A N 1
ATOM 1677 C CA . LEU A 1 202 ? -31.506 -15.468 -15.171 1.00 61.06 202 LEU A CA 1
ATOM 1678 C C . LEU A 1 202 ? -32.093 -14.658 -16.339 1.00 61.06 202 LEU A C 1
ATOM 1680 O O . LEU A 1 202 ? -33.307 -14.687 -16.553 1.00 61.06 202 LEU A O 1
ATOM 1684 N N . PRO A 1 203 ? -31.264 -13.937 -17.117 1.00 65.06 203 PRO A N 1
ATOM 1685 C CA . PRO A 1 203 ? -31.739 -13.245 -18.307 1.00 65.06 203 PRO A CA 1
ATOM 1686 C C . PRO A 1 203 ? -32.371 -14.270 -19.254 1.00 65.06 203 PRO A C 1
ATOM 1688 O O . PRO A 1 203 ? -31.715 -15.223 -19.680 1.00 65.06 203 PRO A O 1
ATOM 1691 N N . ARG A 1 204 ? -33.664 -14.095 -19.557 1.00 73.12 204 ARG A N 1
ATOM 1692 C CA . ARG A 1 204 ? -34.371 -14.943 -20.523 1.00 73.12 204 ARG A CA 1
ATOM 1693 C C . ARG A 1 204 ? -33.638 -14.846 -21.859 1.00 73.12 204 ARG A C 1
ATOM 1695 O O . ARG A 1 204 ? -33.384 -13.741 -22.338 1.00 73.12 204 ARG A O 1
ATOM 1702 N N . ALA A 1 205 ? -33.283 -15.995 -22.432 1.00 77.00 205 ALA A N 1
ATOM 1703 C CA . ALA A 1 205 ? -32.653 -16.049 -23.745 1.00 77.00 205 ALA A CA 1
ATOM 1704 C C . ALA A 1 205 ? -33.513 -15.276 -24.765 1.00 77.00 205 ALA A C 1
ATOM 1706 O O . ALA A 1 205 ? -34.746 -15.364 -24.695 1.00 77.00 205 ALA A O 1
ATOM 1707 N N . PRO A 1 206 ? -32.896 -14.501 -25.673 1.00 79.56 206 PRO A N 1
ATOM 1708 C CA . PRO A 1 206 ? -33.631 -13.713 -26.650 1.00 79.56 206 PRO A CA 1
ATOM 1709 C C . PRO A 1 206 ? -34.526 -14.632 -27.489 1.00 79.56 206 PRO A C 1
ATOM 1711 O O . PRO A 1 206 ? -34.079 -15.653 -28.015 1.00 79.56 206 PRO A O 1
ATOM 1714 N N . LYS A 1 207 ? -35.805 -14.269 -27.573 1.00 87.75 207 LYS A N 1
ATOM 1715 C CA . LYS A 1 207 ? -36.792 -14.918 -28.434 1.00 87.75 207 LYS A CA 1
ATOM 1716 C C . LYS A 1 207 ? -37.096 -14.007 -29.616 1.00 87.75 207 LYS A C 1
ATOM 1718 O O . LYS A 1 207 ? -37.071 -12.785 -29.464 1.00 87.75 207 LYS A O 1
ATOM 1723 N N . ASP A 1 208 ? -37.349 -14.590 -30.776 1.00 84.81 208 ASP A N 1
ATOM 1724 C CA . ASP A 1 208 ? -37.843 -13.855 -31.937 1.00 84.81 208 ASP A CA 1
ATOM 1725 C C . ASP A 1 208 ? -39.324 -13.468 -31.754 1.00 84.81 208 ASP A C 1
ATOM 1727 O O . ASP A 1 208 ? -39.955 -13.773 -30.736 1.00 84.81 208 ASP A O 1
ATOM 1731 N N . LYS A 1 209 ? -39.881 -12.731 -32.724 1.00 84.69 209 LYS A N 1
ATOM 1732 C CA . LYS A 1 209 ? -41.272 -12.245 -32.673 1.00 84.69 209 LYS A CA 1
ATOM 1733 C C . LYS A 1 209 ? -42.300 -13.383 -32.623 1.00 84.69 209 LYS A C 1
ATOM 1735 O O . LYS A 1 209 ? -43.405 -13.158 -32.139 1.00 84.69 209 LYS A O 1
ATOM 1740 N N . ASP A 1 210 ? -41.908 -14.578 -33.051 1.00 86.94 210 ASP A N 1
ATOM 1741 C CA . ASP A 1 210 ? -42.738 -15.782 -33.072 1.00 86.94 210 ASP A CA 1
ATOM 1742 C C . ASP A 1 210 ? -42.554 -16.648 -31.808 1.00 86.94 210 ASP A C 1
ATOM 1744 O O . ASP A 1 210 ? -43.192 -17.688 -31.654 1.00 86.94 210 ASP A O 1
ATOM 1748 N N . GLY A 1 211 ? -41.721 -16.206 -30.857 1.00 85.19 211 GLY A N 1
ATOM 1749 C CA . GLY A 1 211 ? -41.521 -16.861 -29.564 1.00 85.19 211 GLY A CA 1
ATOM 1750 C C . GLY A 1 211 ? -40.535 -18.034 -29.576 1.00 85.19 211 GLY A C 1
ATOM 1751 O O . GLY A 1 211 ? -40.368 -18.689 -28.537 1.00 85.19 211 GLY A O 1
ATOM 1752 N N . ASN A 1 212 ? -39.851 -18.272 -30.694 1.00 84.81 212 ASN A N 1
ATOM 1753 C CA . ASN A 1 212 ? -38.790 -19.259 -30.823 1.00 84.81 212 ASN A CA 1
ATOM 1754 C C . ASN A 1 212 ? -37.479 -18.721 -30.238 1.00 84.81 212 ASN A C 1
ATOM 1756 O O . ASN A 1 212 ? -37.185 -17.525 -30.237 1.00 84.81 212 ASN A O 1
ATOM 1760 N N . LEU A 1 213 ? -36.680 -19.630 -29.683 1.00 77.62 213 LEU A N 1
ATOM 1761 C CA . LEU A 1 213 ? -35.354 -19.311 -29.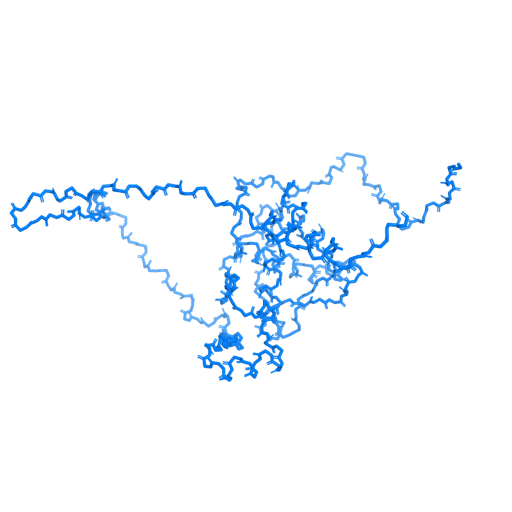160 1.00 77.62 213 LEU A CA 1
ATOM 1762 C C . LEU A 1 213 ? -34.423 -18.930 -30.313 1.00 77.62 213 LEU A C 1
ATOM 1764 O O . LEU A 1 213 ? -34.150 -19.756 -31.183 1.00 77.62 213 LEU A O 1
ATOM 1768 N N . VAL A 1 214 ? -33.886 -17.708 -30.282 1.00 81.44 214 VAL A N 1
ATOM 1769 C CA . VAL A 1 214 ? -32.853 -17.288 -31.231 1.00 81.44 214 VAL A CA 1
ATOM 1770 C C . VAL A 1 214 ? -31.571 -18.030 -30.866 1.00 81.44 214 VAL A C 1
ATOM 1772 O O . VAL A 1 214 ? -30.946 -17.742 -29.842 1.00 81.44 214 VAL A O 1
ATOM 1775 N N . GLN A 1 215 ? -31.175 -19.007 -31.685 1.00 76.94 215 GLN A N 1
ATOM 1776 C CA . GLN A 1 215 ? -29.837 -19.582 -31.601 1.00 76.94 215 GLN A CA 1
ATOM 1777 C C . GLN A 1 215 ? -28.840 -18.466 -31.921 1.00 76.94 215 GLN A C 1
ATOM 1779 O O . GLN A 1 215 ? -28.682 -18.070 -33.071 1.00 76.94 215 GLN A O 1
ATOM 1784 N N . MET A 1 216 ? -28.188 -17.913 -30.894 1.00 69.19 216 MET A N 1
ATOM 1785 C CA . MET A 1 216 ? -26.995 -17.112 -31.130 1.00 69.19 216 MET A CA 1
ATOM 1786 C C . MET A 1 216 ? -25.951 -18.053 -31.715 1.00 69.19 216 MET A C 1
ATOM 1788 O O . MET A 1 216 ? -25.464 -18.938 -31.008 1.00 69.19 216 MET A O 1
ATOM 1792 N N . ASP A 1 217 ? -25.631 -17.861 -32.994 1.00 64.62 217 ASP A N 1
ATOM 1793 C CA . ASP A 1 217 ? -24.492 -18.496 -33.638 1.00 64.62 217 ASP A CA 1
ATOM 1794 C C . ASP A 1 217 ? -23.261 -18.246 -32.768 1.00 64.62 217 ASP A C 1
ATOM 1796 O O . ASP A 1 217 ? -22.710 -17.143 -32.715 1.00 64.62 217 ASP A O 1
ATOM 1800 N N . GLN A 1 218 ? -22.841 -19.281 -32.040 1.00 57.09 218 GLN A N 1
ATOM 1801 C CA . GLN A 1 218 ? -21.597 -19.288 -31.289 1.00 57.09 218 GLN A CA 1
ATOM 1802 C C . GLN A 1 218 ? -20.444 -19.388 -32.290 1.00 57.09 218 GLN A C 1
ATOM 1804 O O . GLN A 1 218 ? -19.722 -20.384 -32.344 1.00 57.09 218 GLN A O 1
ATOM 1809 N N . GLN A 1 219 ? -20.244 -18.341 -33.091 1.00 52.72 219 GLN A N 1
ATOM 1810 C CA . GLN A 1 219 ? -18.972 -18.103 -33.753 1.00 52.72 219 GLN A CA 1
ATOM 1811 C C . GLN A 1 219 ? -17.970 -17.769 -32.655 1.00 52.72 219 GLN A C 1
ATOM 1813 O O . GLN A 1 219 ? -17.731 -16.619 -32.293 1.00 52.72 219 GLN A O 1
ATOM 1818 N N . SER A 1 220 ? -17.434 -18.832 -32.061 1.00 48.00 220 SER A N 1
ATOM 1819 C CA . SER A 1 220 ? -16.338 -18.754 -31.115 1.00 48.00 220 SER A CA 1
ATOM 1820 C C . SER A 1 220 ? -15.222 -17.969 -31.804 1.00 48.00 220 SER A C 1
ATOM 1822 O O . SER A 1 220 ? -14.812 -18.370 -32.899 1.00 48.00 220 SER A O 1
ATOM 1824 N N . PRO A 1 221 ? -14.748 -16.848 -31.232 1.00 50.12 221 PRO A N 1
ATOM 1825 C CA . PRO A 1 221 ? -13.680 -16.078 -31.843 1.00 50.12 221 PRO A CA 1
ATOM 1826 C C . PRO A 1 221 ? -12.498 -17.018 -32.053 1.00 50.12 221 PRO A C 1
ATOM 1828 O O . PRO A 1 221 ? -11.956 -17.578 -31.096 1.00 50.12 221 PRO A O 1
ATOM 1831 N N . ARG A 1 222 ? -12.156 -17.248 -33.326 1.00 45.91 222 ARG A N 1
ATOM 1832 C CA . ARG A 1 222 ? -11.040 -18.101 -33.730 1.00 45.91 222 ARG A CA 1
ATOM 1833 C C . ARG A 1 222 ? -9.814 -17.570 -32.998 1.00 45.91 222 ARG A C 1
ATOM 1835 O O . ARG A 1 222 ? -9.406 -16.433 -33.220 1.00 45.91 222 ARG A O 1
ATOM 1842 N N . TRP A 1 223 ? -9.288 -18.360 -32.068 1.00 45.03 223 TRP A N 1
ATOM 1843 C CA . TRP A 1 223 ? -8.140 -17.979 -31.256 1.00 45.03 223 TRP A CA 1
ATOM 1844 C C . TRP A 1 223 ? -6.940 -17.821 -32.196 1.00 45.03 223 TRP A C 1
ATOM 1846 O O . TRP A 1 223 ? -6.348 -18.809 -32.623 1.00 45.03 223 TRP A O 1
ATOM 1856 N N . VAL A 1 224 ? -6.620 -16.586 -32.586 1.00 57.00 224 VAL A N 1
ATOM 1857 C CA . VAL A 1 224 ? -5.412 -16.290 -33.360 1.00 57.00 224 VAL A CA 1
ATOM 1858 C C . VAL A 1 224 ? -4.250 -16.261 -32.366 1.00 57.00 224 VAL A C 1
ATOM 1860 O O . VAL A 1 224 ? -4.288 -15.457 -31.427 1.00 57.00 224 VAL A O 1
ATOM 1863 N N . PRO A 1 225 ? -3.229 -17.125 -32.509 1.00 54.66 225 PRO A N 1
ATOM 1864 C CA . PRO A 1 225 ? -2.058 -17.088 -31.649 1.00 54.66 225 PRO A CA 1
ATOM 1865 C C . PRO A 1 225 ? -1.419 -15.701 -31.717 1.00 54.66 225 PRO A C 1
ATOM 1867 O O . PRO A 1 225 ? -0.997 -15.240 -32.774 1.00 54.66 225 PRO A O 1
ATOM 1870 N N . ARG A 1 226 ? -1.369 -15.016 -30.575 1.00 56.16 226 ARG A N 1
ATOM 1871 C CA . ARG A 1 226 ? -0.703 -13.721 -30.444 1.00 56.16 226 ARG A CA 1
ATOM 1872 C C . ARG A 1 226 ? 0.803 -13.961 -30.562 1.00 56.16 226 ARG A C 1
ATOM 1874 O O . ARG A 1 226 ? 1.429 -14.427 -29.608 1.00 56.16 226 ARG A O 1
ATOM 1881 N N . GLU A 1 227 ? 1.380 -13.702 -31.733 1.00 56.53 227 GLU A N 1
ATOM 1882 C CA . GLU A 1 227 ? 2.832 -13.744 -31.896 1.00 56.53 227 GLU A CA 1
ATOM 1883 C C . GLU A 1 227 ? 3.480 -12.742 -30.934 1.00 56.53 227 GLU A C 1
ATOM 1885 O O . GLU A 1 227 ? 3.055 -11.591 -30.807 1.00 56.53 227 GLU A O 1
ATOM 1890 N N . LYS A 1 228 ? 4.474 -13.216 -30.177 1.00 51.38 228 LYS A N 1
ATOM 1891 C CA . LYS A 1 228 ? 5.146 -12.413 -29.155 1.00 51.38 228 LYS A CA 1
ATOM 1892 C C . LYS A 1 228 ? 5.923 -11.278 -29.845 1.00 51.38 228 LYS A C 1
ATOM 1894 O O . LYS A 1 228 ? 6.805 -11.586 -30.652 1.00 51.38 228 LYS A O 1
ATOM 1899 N N . PRO A 1 229 ? 5.666 -10.000 -29.508 1.00 57.28 229 PRO A N 1
ATOM 1900 C CA . PRO A 1 229 ? 6.304 -8.847 -30.158 1.00 57.28 229 PRO A CA 1
ATOM 1901 C C . PRO A 1 229 ? 7.837 -8.829 -30.009 1.00 57.28 229 PRO A C 1
ATOM 1903 O O . PRO A 1 229 ? 8.536 -8.216 -30.813 1.00 57.28 229 PRO A O 1
ATOM 1906 N N . ASP A 1 230 ? 8.378 -9.576 -29.044 1.00 56.91 230 ASP A N 1
ATOM 1907 C CA . ASP A 1 230 ? 9.808 -9.607 -28.723 1.00 56.91 230 ASP A CA 1
ATOM 1908 C C . ASP A 1 230 ? 10.692 -10.216 -29.827 1.00 56.91 230 ASP A C 1
ATOM 1910 O O . ASP A 1 230 ? 11.901 -9.974 -29.856 1.00 56.91 230 ASP A O 1
ATOM 1914 N N . LYS A 1 231 ? 10.124 -10.999 -30.758 1.00 56.84 231 LYS A N 1
ATOM 1915 C CA . LYS A 1 231 ? 10.898 -11.573 -31.875 1.00 56.84 231 LYS A CA 1
ATOM 1916 C C . LYS A 1 231 ? 11.096 -10.590 -33.030 1.00 56.84 231 LYS A C 1
ATOM 1918 O O . LYS A 1 231 ? 12.161 -10.592 -33.641 1.00 56.84 231 LYS A O 1
ATOM 1923 N N . ILE A 1 232 ? 10.116 -9.726 -33.293 1.00 59.41 232 ILE A N 1
ATOM 1924 C CA . ILE A 1 232 ? 10.159 -8.788 -34.427 1.00 59.41 232 ILE A CA 1
ATOM 1925 C C . ILE A 1 232 ? 11.122 -7.631 -34.128 1.00 59.41 232 ILE A C 1
ATOM 1927 O O . ILE A 1 232 ? 11.914 -7.243 -34.986 1.00 59.41 232 ILE A O 1
ATOM 1931 N N . VAL A 1 233 ? 11.126 -7.130 -32.889 1.00 66.00 233 VAL A N 1
ATOM 1932 C CA . VAL A 1 233 ? 11.997 -6.012 -32.486 1.00 66.00 233 VAL A CA 1
ATOM 1933 C C . VAL A 1 233 ? 13.479 -6.412 -32.513 1.00 66.00 233 VAL A C 1
ATOM 1935 O O . VAL A 1 233 ? 14.313 -5.658 -33.009 1.00 66.00 233 VAL A O 1
ATOM 1938 N N . ASN A 1 234 ? 13.813 -7.630 -32.072 1.00 66.56 234 ASN A N 1
ATOM 1939 C CA . ASN A 1 234 ? 15.198 -8.114 -32.065 1.00 66.56 234 ASN A CA 1
ATOM 1940 C C . ASN A 1 234 ? 15.736 -8.453 -33.465 1.00 66.56 234 ASN A C 1
ATOM 1942 O O . ASN A 1 234 ? 16.929 -8.281 -33.711 1.00 66.56 234 ASN A O 1
ATOM 1946 N N . ALA A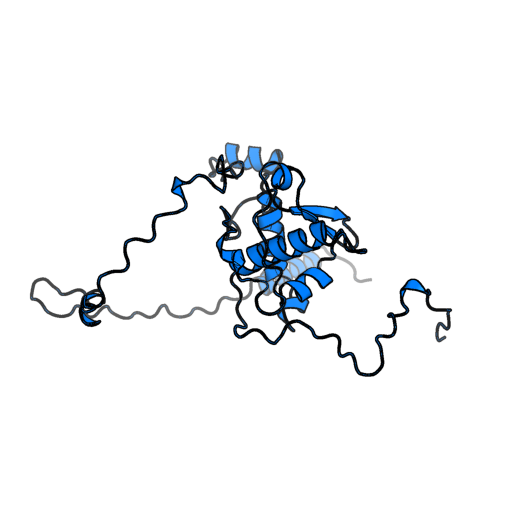 1 235 ? 14.879 -8.902 -34.388 1.00 71.62 235 ALA A N 1
ATOM 1947 C CA . ALA A 1 235 ? 15.278 -9.142 -35.774 1.00 71.62 235 ALA A CA 1
ATOM 1948 C C . ALA A 1 235 ? 15.620 -7.829 -36.498 1.00 71.62 235 ALA A C 1
ATOM 1950 O O . ALA A 1 235 ? 16.625 -7.756 -37.201 1.00 71.62 235 ALA A O 1
ATOM 1951 N N . ARG A 1 236 ? 14.838 -6.76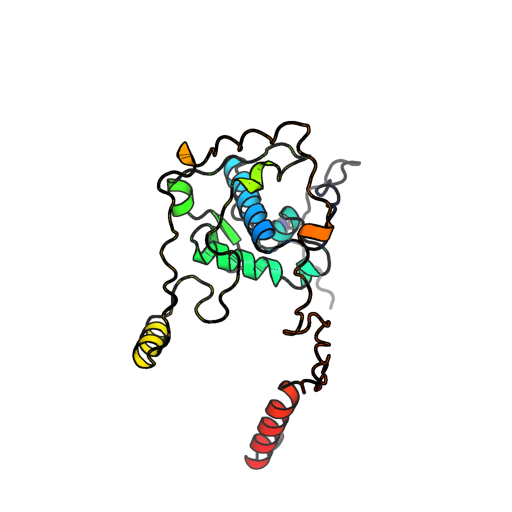8 -36.256 1.00 74.94 236 ARG A N 1
ATOM 1952 C CA . ARG A 1 236 ? 15.068 -5.447 -36.857 1.00 74.94 236 ARG A CA 1
ATOM 1953 C C . ARG A 1 236 ? 16.347 -4.783 -36.333 1.00 74.94 236 ARG A C 1
ATOM 1955 O O . ARG A 1 236 ? 17.149 -4.305 -37.125 1.00 74.94 236 ARG A O 1
ATOM 1962 N N . LEU A 1 237 ? 16.596 -4.867 -35.024 1.00 71.31 237 LEU A N 1
ATOM 1963 C CA . LEU A 1 237 ? 17.831 -4.374 -34.395 1.00 71.31 237 LEU A CA 1
ATOM 1964 C C . LEU A 1 237 ? 19.094 -5.130 -34.842 1.00 71.31 237 LEU A C 1
ATOM 1966 O O . LEU A 1 237 ? 20.177 -4.546 -34.870 1.00 71.31 237 LEU A O 1
ATOM 1970 N N . ARG A 1 238 ? 18.981 -6.420 -35.190 1.00 73.81 238 ARG A N 1
ATOM 1971 C CA . ARG A 1 238 ? 20.094 -7.182 -35.782 1.00 73.81 238 ARG A CA 1
ATOM 1972 C C . ARG A 1 238 ? 20.376 -6.759 -37.219 1.00 73.81 238 ARG A C 1
ATOM 1974 O O . ARG A 1 238 ? 21.531 -6.494 -37.529 1.00 73.81 238 ARG A O 1
ATOM 1981 N N . ALA A 1 239 ? 19.339 -6.629 -38.045 1.00 76.69 239 ALA A N 1
ATOM 1982 C CA . ALA A 1 239 ? 19.488 -6.189 -39.430 1.00 76.69 239 ALA A CA 1
ATOM 1983 C C . ALA A 1 239 ? 20.096 -4.776 -39.528 1.00 76.69 239 ALA A C 1
ATOM 1985 O O . ALA A 1 239 ? 20.967 -4.536 -40.357 1.00 76.69 239 ALA A O 1
ATOM 1986 N N . GLU A 1 240 ? 19.708 -3.858 -38.637 1.00 79.19 240 GLU A N 1
ATOM 1987 C CA . GLU A 1 240 ? 20.286 -2.506 -38.590 1.00 79.19 240 GLU A CA 1
ATOM 1988 C C . GLU A 1 240 ? 21.754 -2.503 -38.129 1.00 79.19 240 GLU A C 1
ATOM 1990 O O . GLU A 1 240 ? 22.551 -1.711 -38.628 1.00 79.19 240 GLU A O 1
ATOM 1995 N N . ARG A 1 241 ? 22.149 -3.412 -37.226 1.00 74.12 241 ARG A N 1
ATOM 1996 C CA . ARG A 1 241 ? 23.554 -3.555 -36.802 1.00 74.12 241 ARG A CA 1
ATOM 1997 C C . ARG A 1 241 ? 24.447 -4.178 -37.871 1.00 74.12 241 ARG A C 1
ATOM 1999 O O . ARG A 1 241 ? 25.599 -3.771 -37.987 1.00 74.12 241 ARG A O 1
ATOM 2006 N N . GLU A 1 242 ? 23.931 -5.132 -38.641 1.00 77.62 242 GLU A N 1
ATOM 2007 C CA . GLU A 1 242 ? 24.655 -5.733 -39.768 1.00 77.62 242 GLU A CA 1
ATOM 2008 C C . GLU A 1 242 ? 24.796 -4.742 -40.934 1.00 77.62 242 GLU A C 1
ATOM 2010 O O . GLU A 1 242 ? 25.873 -4.629 -41.515 1.00 77.62 242 GLU A O 1
ATOM 2015 N N . ALA A 1 243 ? 23.757 -3.946 -41.215 1.00 75.88 243 ALA A N 1
ATOM 2016 C CA . ALA A 1 243 ? 23.807 -2.896 -42.235 1.00 75.88 243 ALA A CA 1
ATOM 2017 C C . ALA A 1 243 ? 24.762 -1.741 -41.875 1.00 75.88 243 ALA A C 1
ATOM 2019 O O . ALA A 1 243 ? 25.325 -1.109 -42.765 1.00 75.88 243 ALA A O 1
ATOM 2020 N N . ALA A 1 244 ? 24.976 -1.475 -40.582 1.00 78.94 244 ALA A N 1
ATOM 2021 C CA . ALA A 1 244 ? 25.863 -0.414 -40.106 1.00 78.94 244 ALA A CA 1
ATOM 2022 C C . ALA A 1 244 ? 27.365 -0.775 -40.131 1.00 78.94 244 ALA A C 1
ATOM 2024 O O . ALA A 1 244 ? 28.179 0.018 -39.660 1.00 78.94 244 ALA A O 1
ATOM 2025 N N . GLY A 1 245 ? 27.755 -1.943 -40.661 1.00 70.31 245 GLY A N 1
ATOM 2026 C CA . GLY A 1 245 ? 29.167 -2.276 -40.898 1.00 70.31 245 GLY A CA 1
ATOM 2027 C C . GLY A 1 245 ? 30.030 -2.333 -39.631 1.00 70.31 245 GLY A C 1
ATOM 2028 O O . GLY A 1 245 ? 31.224 -2.042 -39.681 1.00 70.31 245 GLY A O 1
ATOM 2029 N N . GLY A 1 246 ? 29.436 -2.678 -38.484 1.00 59.78 246 GLY A N 1
ATOM 2030 C CA . GLY A 1 246 ? 30.160 -2.802 -37.223 1.00 59.78 246 GLY A CA 1
ATOM 2031 C C . GLY A 1 246 ? 31.129 -3.982 -37.258 1.00 59.78 246 GLY A C 1
ATOM 2032 O O . GLY A 1 246 ? 30.707 -5.129 -37.126 1.00 59.78 246 GLY A O 1
ATOM 2033 N N . LEU A 1 247 ? 32.419 -3.689 -37.428 1.00 53.44 247 LEU A N 1
ATOM 2034 C CA . LEU A 1 247 ? 33.515 -4.644 -37.265 1.00 53.44 247 LEU A CA 1
ATOM 2035 C C . LEU A 1 247 ? 33.375 -5.386 -35.921 1.00 53.44 247 LEU A C 1
ATOM 2037 O O . LEU A 1 247 ? 33.227 -4.727 -34.886 1.00 53.44 247 LEU A O 1
ATOM 2041 N N . PRO A 1 248 ? 33.405 -6.731 -35.909 1.00 57.66 248 PRO A N 1
ATOM 2042 C CA . PRO A 1 248 ? 33.409 -7.484 -34.664 1.00 57.66 248 PRO A CA 1
ATOM 2043 C C . PRO A 1 248 ? 34.717 -7.228 -33.904 1.00 57.66 248 PRO A C 1
ATOM 2045 O O . PRO A 1 248 ? 35.791 -7.192 -34.507 1.00 57.66 248 PRO A O 1
ATOM 2048 N N . ALA A 1 249 ? 34.596 -7.038 -32.589 1.00 50.25 249 ALA A N 1
ATOM 2049 C CA . ALA A 1 249 ? 35.713 -7.102 -31.649 1.00 50.25 249 ALA A CA 1
ATOM 2050 C C . ALA A 1 249 ? 36.110 -8.557 -31.373 1.00 50.25 249 ALA A C 1
ATOM 2052 O O . ALA A 1 249 ? 35.196 -9.417 -31.366 1.00 50.25 249 ALA A O 1
#

Sequence (249 aa):
MRASGPVPFDTIQKLVPRGWKRSLMKRMPTSRLDTEEIMQRIVTVLLKNMEEKFRDAPMRTANLMKEVGLRGAQIKEKGYINDALYLLMGQKVIHKVKQNPIRWEIHEEYRKYGVPPVSWDKRKPWAMTHLLHFERTKVPKYGPIHGQYRPQDRQFLIEHNLPLTQIHDPFLRSDPFAVSDFRLRDPMPPKGSRRPPLEETLPRAPKDKDGNLVQMDQQSPRWVPREKPDKIVNARLRAEREAAGGLPA

Foldseek 3Di:
DDDDDDDPPVPPDPDDPDPDDPDQQDDDDDLDDALLLLLLQLLLVQVVCVVVVDPDPFDFPLVSCSSSPHDDVCSVVVPSNVLSVLLCQLLQQKDFPDVVRTTIHGGPVNPVQPDDDFDPDSNCRCPRSVLDDFPDSDQDPDDDSNQDDDPVRVVVCVVVVHDPPNSPNGPDPSHSPPVVVPPVPPPPPPPPPDDPPPVVPDPDQDADPVRHHPPPPPPPPPPDPDDDVVVVVVVVVVVVVVVVPDDDD

Radius of gyration: 26.85 Å; chains: 1; bounding box: 83×44×66 Å

pLDDT: mean 74.2, std 16.75, range [39.88, 96.38]